Protein AF-0000000079302840 (afdb_homodimer)

Structure (mmCIF, N/CA/C/O backbone):
data_AF-0000000079302840-model_v1
#
loop_
_entity.id
_entity.type
_entity.pdbx_description
1 polymer 'Phage protein'
#
loop_
_atom_site.group_PDB
_atom_site.id
_atom_site.type_symbol
_atom_site.label_atom_id
_atom_site.label_alt_id
_atom_site.label_comp_id
_atom_site.label_asym_id
_atom_site.label_entity_id
_atom_site.label_seq_id
_atom_site.pdbx_PDB_ins_code
_atom_site.Cartn_x
_atom_site.Cartn_y
_atom_site.Cartn_z
_atom_site.occupancy
_atom_site.B_iso_or_equiv
_atom_site.auth_seq_id
_atom_site.auth_comp_id
_atom_site.auth_asym_id
_atom_site.auth_atom_id
_atom_site.pdbx_PDB_model_num
ATOM 1 N N . MET A 1 1 ? -3.029 29.609 5.855 1 42.34 1 MET A N 1
ATOM 2 C CA . MET A 1 1 ? -3.309 29.109 7.203 1 42.34 1 MET A CA 1
ATOM 3 C C . MET A 1 1 ? -2.285 29.641 8.203 1 42.34 1 MET A C 1
ATOM 5 O O . MET A 1 1 ? -1.117 29.844 7.855 1 42.34 1 MET A O 1
ATOM 9 N N . LYS A 1 2 ? -2.6 30.203 9.289 1 49.91 2 LYS A N 1
ATOM 10 C CA . LYS A 1 2 ? -1.712 30.578 10.383 1 49.91 2 LYS A CA 1
ATOM 11 C C . LYS A 1 2 ? -0.85 29.391 10.812 1 49.91 2 LYS A C 1
ATOM 13 O O . LYS A 1 2 ? -1.361 28.297 11.047 1 49.91 2 LYS A O 1
ATOM 18 N N . THR A 1 3 ? 0.381 29.312 10.398 1 53.72 3 THR A N 1
ATOM 19 C CA . THR A 1 3 ? 1.474 28.375 10.664 1 53.72 3 THR A CA 1
ATOM 20 C C . THR A 1 3 ? 1.341 27.781 12.055 1 53.72 3 THR A C 1
ATOM 22 O O . THR A 1 3 ? 1.829 26.672 12.312 1 53.72 3 THR A O 1
ATOM 25 N N . GLU A 1 4 ? 0.538 28.516 12.945 1 59.84 4 GLU A N 1
ATOM 26 C CA . GLU A 1 4 ? 0.566 28.141 14.359 1 59.84 4 GLU A CA 1
ATOM 27 C C . GLU A 1 4 ? -0.358 26.969 14.641 1 59.84 4 GLU A C 1
ATOM 29 O O . GLU A 1 4 ? -0.186 26.266 15.633 1 59.84 4 GLU A O 1
ATOM 34 N N . ASN A 1 5 ? -1.175 26.547 13.648 1 80.56 5 ASN A N 1
ATOM 35 C CA . ASN A 1 5 ? -2.201 25.578 14.031 1 80.56 5 ASN A CA 1
ATOM 36 C C . ASN A 1 5 ? -2.09 24.297 13.234 1 80.56 5 ASN A C 1
ATOM 38 O O . ASN A 1 5 ? -3.096 23.625 12.977 1 80.56 5 ASN A O 1
ATOM 42 N N . ILE A 1 6 ? -0.803 24.016 12.891 1 87.81 6 ILE A N 1
ATOM 43 C CA . ILE A 1 6 ? -0.598 22.781 12.125 1 87.81 6 ILE A CA 1
ATOM 44 C C . ILE A 1 6 ? -0.429 21.609 13.086 1 87.81 6 ILE A C 1
ATOM 46 O O . ILE A 1 6 ? 0.523 21.562 13.867 1 87.81 6 ILE A O 1
ATOM 50 N N . THR A 1 7 ? -1.403 20.703 13.07 1 92.75 7 THR A N 1
ATOM 51 C CA . THR A 1 7 ? -1.378 19.5 13.898 1 92.75 7 THR A CA 1
ATOM 52 C C . THR A 1 7 ? -1.692 18.266 13.07 1 92.75 7 THR A C 1
ATOM 54 O O . THR A 1 7 ? -2.4 18.344 12.062 1 92.75 7 THR A O 1
ATOM 57 N N . PRO A 1 8 ? -1.149 17.109 13.492 1 95 8 PRO A N 1
ATOM 58 C CA . PRO A 1 8 ? -1.509 15.852 12.836 1 95 8 PRO A CA 1
ATOM 59 C C . PRO A 1 8 ? -3.02 15.641 12.75 1 95 8 PRO A C 1
ATOM 61 O O . PRO A 1 8 ? -3.533 15.242 11.703 1 95 8 PRO A O 1
ATOM 64 N N . ALA A 1 9 ? -3.705 15.984 13.812 1 95 9 ALA A N 1
ATOM 65 C CA . ALA A 1 9 ? -5.156 15.812 13.859 1 95 9 ALA A CA 1
ATOM 66 C C . ALA A 1 9 ? -5.848 16.688 12.812 1 95 9 ALA A C 1
ATOM 68 O O . ALA A 1 9 ? -6.832 16.266 12.203 1 95 9 ALA A O 1
ATOM 69 N N . GLY A 1 10 ? -5.379 17.875 12.727 1 94.81 10 GLY A N 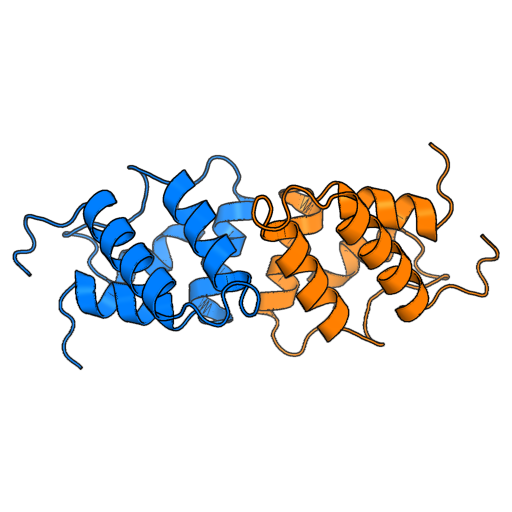1
ATOM 70 C CA . GLY A 1 10 ? -5.953 18.766 11.727 1 94.81 10 GLY A CA 1
ATOM 71 C C . GLY A 1 10 ? -5.781 18.25 10.305 1 94.81 10 GLY A C 1
ATOM 72 O O . GLY A 1 10 ? -6.715 18.312 9.5 1 94.81 10 GLY A O 1
ATOM 73 N N . PHE A 1 11 ? -4.621 17.766 9.977 1 96.69 11 PHE A N 1
ATOM 74 C CA . PHE A 1 11 ? -4.371 17.234 8.648 1 96.69 11 PHE A CA 1
ATOM 75 C C . PHE A 1 11 ? -5.246 16.016 8.383 1 96.69 11 PHE A C 1
ATOM 77 O O . PHE A 1 11 ? -5.82 15.875 7.301 1 96.69 11 PHE A O 1
ATOM 84 N N . LEU A 1 12 ? -5.34 15.062 9.328 1 96.31 12 LEU A N 1
ATOM 85 C CA . LEU A 1 12 ? -6.133 13.852 9.18 1 96.31 12 LEU A CA 1
ATOM 86 C C . LEU A 1 12 ? -7.598 14.18 8.922 1 96.31 12 LEU A C 1
ATOM 88 O O . LEU A 1 12 ? -8.281 13.477 8.172 1 96.31 12 LEU A O 1
ATOM 92 N N . LYS A 1 13 ? -8.07 15.211 9.57 1 95.25 13 LYS A N 1
ATOM 93 C CA . LYS A 1 13 ? -9.453 15.641 9.352 1 95.25 13 LYS A CA 1
ATOM 94 C C . LYS A 1 13 ? -9.672 16.062 7.902 1 95.25 13 LYS A C 1
ATOM 96 O O . LYS A 1 13 ? -10.68 15.688 7.289 1 95.25 13 LYS A O 1
ATOM 101 N N . VAL A 1 14 ? -8.758 16.797 7.383 1 94.69 14 VAL A N 1
ATOM 102 C CA . VAL A 1 14 ? -8.859 17.25 6 1 94.69 14 VAL A CA 1
ATOM 103 C C . VAL A 1 14 ? -8.828 16.047 5.059 1 94.69 14 VAL A C 1
ATOM 105 O O . VAL A 1 14 ? -9.641 15.953 4.137 1 94.69 14 VAL A O 1
ATOM 108 N N . TYR A 1 15 ? -7.879 15.125 5.27 1 94.38 15 TYR A N 1
ATOM 109 C CA . TYR A 1 15 ? -7.781 13.93 4.434 1 94.38 15 TYR A CA 1
ATOM 110 C C . TYR A 1 15 ? -9.07 13.125 4.484 1 94.38 15 TYR A C 1
ATOM 112 O O . TYR A 1 15 ? -9.57 12.672 3.451 1 94.38 15 TYR A O 1
ATOM 120 N N . ARG A 1 16 ? -9.633 12.938 5.68 1 92.69 16 ARG A N 1
ATOM 121 C CA . ARG A 1 16 ? -10.859 12.172 5.871 1 92.69 16 ARG A CA 1
ATOM 122 C C . ARG A 1 16 ? -12.023 12.805 5.121 1 92.69 16 ARG A C 1
ATOM 124 O O . ARG A 1 16 ? -12.828 12.102 4.504 1 92.69 16 ARG A O 1
ATOM 131 N N . GLU A 1 17 ? -12.117 14.07 5.199 1 92.06 17 GLU A N 1
ATOM 132 C CA . GLU A 1 17 ? -13.18 14.781 4.5 1 92.06 17 GLU A CA 1
ATOM 133 C C . GLU A 1 17 ? -13.07 14.586 2.988 1 92.06 17 GLU A C 1
ATOM 135 O O . GLU A 1 17 ? -14.086 14.391 2.312 1 92.06 17 GLU A O 1
ATOM 140 N N . LEU A 1 18 ? -11.875 14.594 2.486 1 91 18 LEU A N 1
ATOM 141 C CA . LEU A 1 18 ? -11.672 14.367 1.059 1 91 18 LEU A CA 1
ATOM 142 C C . LEU A 1 18 ? -11.992 12.922 0.682 1 91 18 LEU A C 1
ATOM 144 O O . LEU A 1 18 ? -12.555 12.664 -0.382 1 91 18 LEU A O 1
ATOM 148 N N . LEU A 1 19 ? -11.547 12.016 1.566 1 88.69 19 LEU A N 1
ATOM 149 C CA . LEU A 1 19 ? -11.828 10.609 1.336 1 88.69 19 LEU A CA 1
ATOM 150 C C . LEU A 1 19 ? -13.328 10.367 1.221 1 88.69 19 LEU A C 1
ATOM 152 O O . LEU A 1 19 ? -13.773 9.594 0.366 1 88.69 19 LEU A O 1
ATOM 156 N N . TYR A 1 20 ? -14.094 11.008 2.027 1 83.94 20 TYR A N 1
ATOM 157 C CA . TYR A 1 20 ? -15.547 10.859 2.061 1 83.94 20 TYR A CA 1
ATOM 158 C C . TYR A 1 20 ? -16.188 11.445 0.81 1 83.94 20 TYR A C 1
ATOM 160 O O . TYR A 1 20 ? -17.219 10.969 0.353 1 83.94 20 TYR A O 1
ATOM 168 N N . THR A 1 21 ? -15.586 12.492 0.304 1 81.94 21 THR A N 1
ATOM 169 C CA . THR A 1 21 ? -16.172 13.164 -0.848 1 81.94 21 THR A CA 1
ATOM 170 C C . THR A 1 21 ? -15.836 12.43 -2.139 1 81.94 21 THR A C 1
ATOM 172 O O . THR A 1 21 ? -16.438 12.68 -3.184 1 81.94 21 THR A O 1
ATOM 175 N N . THR A 1 22 ? -14.82 11.648 -2.041 1 73 22 THR A N 1
ATOM 176 C CA . THR A 1 22 ? -14.438 10.875 -3.219 1 73 22 THR A CA 1
ATOM 177 C C . THR A 1 22 ? -15.102 9.5 -3.197 1 73 22 THR A C 1
ATOM 179 O O . THR A 1 22 ? -14.703 8.602 -3.939 1 73 22 THR A O 1
ATOM 182 N N . GLU A 1 23 ? -16.281 9.383 -2.414 1 56.09 23 GLU A N 1
ATOM 183 C CA . GLU A 1 23 ? -17.031 8.203 -1.997 1 56.09 23 GLU A CA 1
ATOM 184 C C . GLU A 1 23 ? -16.953 7.098 -3.047 1 56.09 23 GLU A C 1
ATOM 186 O O . GLU A 1 23 ? -16.812 5.922 -2.707 1 56.09 23 GLU A O 1
ATOM 191 N N . ASP A 1 24 ? -17.469 7.465 -4.184 1 54.94 24 ASP A N 1
ATOM 192 C CA . ASP A 1 24 ? -17.938 6.363 -5.02 1 54.94 24 ASP A CA 1
ATOM 193 C C . ASP A 1 24 ? -16.875 5.277 -5.141 1 54.94 24 ASP A C 1
ATOM 195 O O . ASP A 1 24 ? -17.188 4.117 -5.414 1 54.94 24 ASP A O 1
ATOM 199 N N . SER A 1 25 ? -15.664 5.508 -4.594 1 57.34 25 SER A N 1
ATOM 200 C CA . SER A 1 25 ? -14.945 4.34 -5.098 1 57.34 25 SER A CA 1
ATOM 201 C C . SER A 1 25 ? -13.859 3.898 -4.121 1 57.34 25 SER A C 1
ATOM 203 O O . SER A 1 25 ? -12.719 3.65 -4.527 1 57.34 25 SER A O 1
ATOM 205 N N . VAL A 1 26 ? -14.242 4.062 -2.762 1 58.97 26 VAL A N 1
ATOM 206 C CA . VAL A 1 26 ? -13.219 3.59 -1.831 1 58.97 26 VAL A CA 1
ATOM 207 C C . VAL A 1 26 ? -12.836 2.154 -2.178 1 58.97 26 VAL A C 1
ATOM 209 O O . VAL A 1 26 ? -11.664 1.778 -2.078 1 58.97 26 VAL A O 1
ATOM 212 N N . LEU A 1 27 ? -13.766 1.514 -2.609 1 66.75 27 LEU A N 1
ATOM 213 C CA . LEU A 1 27 ? -13.453 0.151 -3.029 1 66.75 27 LEU A CA 1
ATOM 214 C C . LEU A 1 27 ? -12.609 0.151 -4.301 1 66.75 27 LEU A C 1
ATOM 216 O O . LEU A 1 27 ? -11.797 -0.748 -4.508 1 66.75 27 LEU A O 1
ATOM 220 N N . GLU A 1 28 ? -12.797 1.224 -4.945 1 76.31 28 GLU A N 1
ATOM 221 C CA . GLU A 1 28 ? -12.086 1.309 -6.219 1 76.31 28 GLU A CA 1
ATOM 222 C C . GLU A 1 28 ? -10.641 1.734 -6.02 1 76.31 28 GLU A C 1
ATOM 224 O O . GLU A 1 28 ? -9.773 1.403 -6.828 1 76.31 28 GLU A O 1
ATOM 229 N N . TYR A 1 29 ? -10.461 2.32 -4.891 1 83.06 29 TYR A N 1
ATOM 230 C CA . TYR A 1 29 ? -9.109 2.822 -4.676 1 83.06 29 TYR A CA 1
ATOM 231 C C . TYR A 1 29 ? -8.578 2.404 -3.309 1 83.06 29 TYR A C 1
ATOM 233 O O . TYR A 1 29 ? -8.391 3.246 -2.426 1 83.06 29 TYR A O 1
ATOM 241 N N . PRO A 1 30 ? -8.312 1.245 -3.215 1 89.44 30 PRO A N 1
ATOM 242 C CA . PRO A 1 30 ? -7.812 0.741 -1.934 1 89.44 30 PRO A CA 1
ATOM 243 C C . PRO A 1 30 ? -6.559 1.472 -1.461 1 89.44 30 PRO A C 1
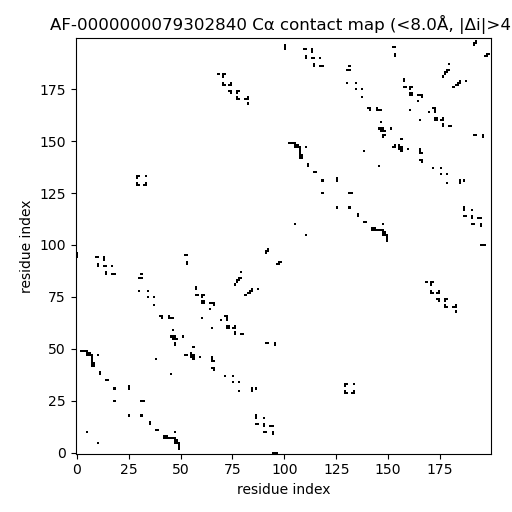ATOM 245 O O . PRO A 1 30 ? -6.277 1.511 -0.26 1 89.44 30 PRO A O 1
ATOM 248 N N . GLU A 1 31 ? -5.875 2.15 -2.43 1 92.44 31 GLU A N 1
ATOM 249 C CA . GLU A 1 31 ? -4.703 2.934 -2.053 1 92.44 31 GLU A CA 1
ATOM 250 C C . GLU A 1 31 ? -5.074 4.055 -1.086 1 92.44 31 GLU A C 1
ATOM 252 O O . GLU A 1 31 ? -4.328 4.348 -0.15 1 92.44 31 GLU A O 1
ATOM 257 N N . TYR A 1 32 ? -6.219 4.605 -1.322 1 90.69 32 TYR A N 1
ATOM 258 C CA . TYR A 1 32 ? -6.656 5.723 -0.494 1 90.69 32 TYR A CA 1
ATOM 259 C C . TYR A 1 32 ? -6.957 5.262 0.928 1 90.69 32 TYR A C 1
ATOM 261 O O . TYR A 1 32 ? -6.586 5.934 1.895 1 90.69 32 TYR A O 1
ATOM 269 N N . LEU A 1 33 ? -7.57 4.129 0.991 1 90.19 33 LEU A N 1
ATOM 270 C CA . LEU A 1 33 ? -7.957 3.605 2.295 1 90.19 33 LEU A CA 1
ATOM 271 C C . LEU A 1 33 ? -6.73 3.143 3.08 1 90.19 33 LEU A C 1
ATOM 273 O O . LEU A 1 33 ? -6.648 3.359 4.289 1 90.19 33 LEU A O 1
ATOM 277 N N . LEU A 1 34 ? -5.898 2.527 2.363 1 94.12 34 LEU A N 1
ATOM 278 C CA . LEU A 1 34 ? -4.688 2.059 3.033 1 94.12 34 LEU A CA 1
ATOM 279 C C . LEU A 1 34 ? -3.869 3.232 3.557 1 94.12 34 LEU A C 1
ATOM 281 O O . LEU A 1 34 ? -3.391 3.203 4.695 1 94.12 34 LEU A O 1
ATOM 285 N N . LEU A 1 35 ? -3.74 4.215 2.689 1 95.5 35 LEU A N 1
ATOM 286 C CA . LEU A 1 35 ? -2.994 5.387 3.125 1 95.5 35 LEU A CA 1
ATOM 287 C C . LEU A 1 35 ? -3.637 6.012 4.359 1 95.5 35 LEU A C 1
ATOM 289 O O . LEU A 1 35 ? -2.947 6.324 5.332 1 95.5 35 LEU A O 1
ATOM 293 N N . TYR A 1 36 ? -4.926 6.137 4.355 1 93.38 36 TYR A N 1
ATOM 294 C CA . TYR A 1 36 ? -5.625 6.711 5.5 1 93.38 36 TYR A CA 1
ATOM 295 C C . TYR A 1 36 ? -5.379 5.895 6.762 1 93.38 36 TYR A C 1
ATOM 297 O O . TYR A 1 36 ? -5.133 6.453 7.832 1 93.38 36 TYR A O 1
ATOM 305 N N . LYS A 1 37 ? -5.469 4.648 6.645 1 93.94 37 LYS A N 1
ATOM 306 C CA . LYS A 1 37 ? -5.23 3.76 7.781 1 93.94 37 LYS A CA 1
ATOM 307 C C . LYS A 1 37 ? -3.848 3.996 8.383 1 93.94 37 LYS A C 1
ATOM 309 O O . LYS A 1 37 ? -3.705 4.094 9.602 1 93.94 37 LYS A O 1
ATOM 314 N N . TYR A 1 38 ? -2.805 4.082 7.547 1 97.19 38 TYR A N 1
ATOM 315 C CA . TYR A 1 38 ? -1.437 4.238 8.031 1 97.19 38 TYR A CA 1
ATOM 316 C C . TYR A 1 38 ? -1.213 5.641 8.586 1 97.19 38 TYR A C 1
ATOM 318 O O . TYR A 1 38 ? -0.465 5.82 9.547 1 97.19 38 TYR A O 1
ATOM 326 N N . LEU A 1 39 ? -1.873 6.621 8.008 1 97.5 39 LEU A N 1
ATOM 327 C CA . LEU A 1 39 ? -1.8 7.965 8.57 1 97.5 39 LEU A CA 1
ATOM 328 C C . LEU A 1 39 ? -2.426 8.016 9.961 1 97.5 39 LEU A C 1
ATOM 330 O O . LEU A 1 39 ? -1.889 8.656 10.867 1 97.5 39 LEU A O 1
ATOM 334 N N . GLN A 1 40 ? -3.512 7.336 10.102 1 96.62 40 GLN A N 1
ATOM 335 C CA . GLN A 1 40 ? -4.164 7.266 11.398 1 96.62 40 GLN A CA 1
ATOM 336 C C . GLN A 1 40 ? -3.283 6.555 12.422 1 96.62 40 GLN A C 1
ATOM 338 O O . GLN A 1 40 ? -3.213 6.961 13.586 1 96.62 40 GLN A O 1
ATOM 343 N N . GLU A 1 41 ? -2.658 5.523 12.008 1 96.88 41 GLU A N 1
ATOM 344 C CA . GLU A 1 41 ? -1.764 4.777 12.883 1 96.88 41 GLU A CA 1
ATOM 345 C C . GLU A 1 41 ? -0.612 5.652 13.375 1 96.88 41 GLU A C 1
ATOM 347 O O . GLU A 1 41 ? -0.146 5.5 14.508 1 96.88 41 GLU A O 1
ATOM 352 N N . ALA A 1 42 ? -0.122 6.527 12.484 1 97.5 42 ALA A N 1
ATOM 353 C CA . ALA A 1 42 ? 0.955 7.434 12.875 1 97.5 42 ALA A CA 1
ATOM 354 C C . ALA A 1 42 ? 0.511 8.359 14 1 97.5 42 ALA A C 1
ATOM 356 O O . ALA A 1 42 ? 1.304 8.703 14.883 1 97.5 42 ALA A O 1
ATOM 357 N N . GLY A 1 43 ? -0.793 8.82 13.891 1 95.12 43 GLY A N 1
ATOM 358 C CA . GLY A 1 43 ? -1.346 9.648 14.953 1 95.12 43 GLY A CA 1
ATOM 359 C C . GLY A 1 43 ? -0.549 10.922 15.188 1 95.12 43 GLY A C 1
ATOM 360 O O . GLY A 1 43 ? -0.321 11.695 14.266 1 95.12 43 GLY A O 1
ATOM 361 N N . GLU A 1 44 ? -0.007 11.055 16.438 1 94.38 44 GLU A N 1
ATOM 362 C CA . GLU A 1 44 ? 0.725 12.258 16.812 1 94.38 44 GLU A CA 1
ATOM 363 C C . GLU A 1 44 ? 2.104 12.297 16.156 1 94.38 44 GLU A C 1
ATOM 365 O O . GLU A 1 44 ? 2.75 13.344 16.125 1 94.38 44 GLU A O 1
ATOM 370 N N . ASN A 1 45 ? 2.535 11.133 15.633 1 96.25 45 ASN A N 1
ATOM 371 C CA . ASN A 1 45 ? 3.846 11.055 14.992 1 96.25 45 ASN A CA 1
ATOM 372 C C . ASN A 1 45 ? 3.779 11.438 13.523 1 96.25 45 ASN A C 1
ATOM 374 O O . ASN A 1 45 ? 4.805 11.492 12.844 1 96.25 45 ASN A O 1
ATOM 378 N N . LEU A 1 46 ? 2.521 11.68 13.039 1 97.38 46 LEU A N 1
ATOM 379 C CA . LEU A 1 46 ? 2.404 12.117 11.648 1 97.38 46 LEU A CA 1
ATOM 380 C C . LEU A 1 46 ? 3.293 13.328 11.383 1 97.38 46 LEU A C 1
ATOM 382 O O . LEU A 1 46 ? 3.275 14.297 12.148 1 97.38 46 LEU A O 1
ATOM 386 N N . PRO A 1 47 ? 4.105 13.258 10.359 1 96.12 47 PRO A N 1
ATOM 387 C CA . PRO A 1 47 ? 5.125 14.289 10.156 1 96.12 47 PRO A CA 1
ATOM 388 C C . PRO A 1 47 ? 4.562 15.555 9.516 1 96.12 47 PRO A C 1
ATOM 390 O O . PRO A 1 47 ? 4.988 15.93 8.422 1 96.12 47 PRO A O 1
ATOM 393 N N . VAL A 1 48 ? 3.729 16.094 10.172 1 94.25 48 VAL A N 1
ATOM 394 C CA . VAL A 1 48 ? 3.172 17.391 9.789 1 94.25 48 VAL A CA 1
ATOM 395 C C . VAL A 1 48 ? 3.635 18.469 10.766 1 94.25 48 VAL A C 1
ATOM 397 O O . VAL A 1 48 ? 3.568 18.281 11.984 1 94.25 48 VAL A O 1
ATOM 400 N N . SER A 1 49 ? 4.336 19.359 10.281 1 86.81 49 SER A N 1
ATOM 401 C CA . SER A 1 49 ? 4.832 20.453 11.125 1 86.81 49 SER A CA 1
ATOM 402 C C . SER A 1 49 ? 4.906 21.766 10.352 1 86.81 49 SER A C 1
ATOM 404 O O . SER A 1 49 ? 5.137 21.766 9.141 1 86.81 49 SER A O 1
ATOM 406 N N . ALA A 1 50 ? 4.711 22.766 11.18 1 81.62 50 ALA A N 1
ATOM 407 C CA . ALA A 1 50 ? 4.832 24.094 10.594 1 81.62 50 ALA A CA 1
ATOM 408 C C . ALA A 1 50 ? 6.27 24.375 10.156 1 81.62 50 ALA A C 1
ATOM 410 O O . ALA A 1 50 ? 6.5 24.984 9.109 1 81.62 50 ALA A O 1
ATOM 411 N N . GLU A 1 51 ? 7.203 23.984 10.883 1 84 51 GLU A N 1
ATOM 412 C CA . GLU A 1 51 ? 8.617 24.234 10.625 1 84 51 GLU A CA 1
ATOM 413 C C . GLU A 1 51 ? 9.094 23.469 9.391 1 84 51 GLU A C 1
ATOM 415 O O . GLU A 1 51 ? 9.844 24.016 8.578 1 84 51 GLU A O 1
ATOM 420 N N . GLY A 1 52 ? 8.641 22.281 9.242 1 83.5 52 GLY A N 1
ATOM 421 C CA . GLY A 1 52 ? 9.062 21.469 8.117 1 83.5 52 GLY A CA 1
ATOM 422 C C . GLY A 1 52 ? 8.32 21.797 6.832 1 83.5 52 GLY A C 1
ATOM 423 O O . GLY A 1 52 ? 8.797 21.484 5.738 1 83.5 52 GLY A O 1
ATOM 424 N N . GLY A 1 53 ? 7.102 22.375 7.008 1 86.5 53 GLY A N 1
ATOM 425 C CA . GLY A 1 53 ? 6.297 22.75 5.859 1 86.5 53 GLY A CA 1
ATOM 426 C C . GLY A 1 53 ? 5.73 21.562 5.109 1 86.5 53 GLY A C 1
ATOM 427 O O . GLY A 1 53 ? 5.801 20.422 5.586 1 86.5 53 GLY A O 1
ATOM 428 N N . PRO A 1 54 ? 5.156 21.844 3.91 1 90 54 PRO A N 1
ATOM 429 C CA . PRO A 1 54 ? 4.461 20.828 3.123 1 90 54 PRO A CA 1
ATOM 430 C C . PRO A 1 54 ? 5.406 19.766 2.572 1 90 54 PRO A C 1
ATOM 432 O O . PRO A 1 54 ? 4.988 18.625 2.326 1 90 54 PRO A O 1
ATOM 435 N N . ASN A 1 55 ? 6.66 20.094 2.42 1 93.06 55 ASN A N 1
ATOM 436 C CA . ASN A 1 55 ? 7.594 19.125 1.849 1 93.06 55 ASN A CA 1
ATOM 437 C C . ASN A 1 55 ? 7.965 18.047 2.857 1 93.06 55 ASN A C 1
ATOM 439 O O . ASN A 1 55 ? 8.328 16.922 2.473 1 93.06 55 ASN A O 1
ATOM 443 N N . TRP A 1 56 ? 7.867 18.375 4.074 1 94.88 56 TRP A N 1
ATOM 444 C CA . TRP A 1 56 ? 8.273 17.438 5.125 1 94.88 56 TRP A CA 1
ATOM 445 C C . TRP A 1 56 ? 7.375 16.203 5.141 1 94.88 56 TRP A C 1
ATOM 447 O O . TRP A 1 56 ? 7.852 15.086 5.328 1 94.88 56 TRP A O 1
ATOM 457 N N . ILE A 1 57 ? 6.102 16.375 4.91 1 96.12 57 ILE A N 1
ATOM 458 C CA . ILE A 1 57 ? 5.164 15.266 5.008 1 96.12 57 ILE A CA 1
ATOM 459 C C . ILE A 1 57 ? 5.457 14.25 3.906 1 96.12 57 ILE A C 1
ATOM 461 O O . ILE A 1 57 ? 5.109 13.07 4.031 1 96.12 57 ILE A O 1
ATOM 465 N N . TYR A 1 58 ? 6.133 14.617 2.857 1 96.31 58 TYR A N 1
ATOM 466 C CA . TYR A 1 58 ? 6.484 13.703 1.776 1 96.31 58 TYR A CA 1
ATOM 467 C C . TYR A 1 58 ? 7.809 13 2.062 1 96.31 58 TYR A C 1
ATOM 469 O O . TYR A 1 58 ? 7.945 11.805 1.823 1 96.31 58 TYR A O 1
ATOM 477 N N . SER A 1 59 ? 8.734 13.711 2.625 1 95.88 59 SER A N 1
ATOM 478 C CA . SER A 1 59 ? 10.102 13.211 2.674 1 95.88 59 SER A CA 1
ATOM 479 C C . SER A 1 59 ? 10.367 12.453 3.969 1 95.88 59 SER A C 1
ATOM 481 O O . SER A 1 59 ? 11.258 11.602 4.023 1 95.88 59 SER A O 1
ATOM 483 N N . ALA A 1 60 ? 9.664 12.703 4.98 1 97 60 ALA A N 1
ATOM 484 C CA . ALA A 1 60 ? 9.953 12.203 6.324 1 97 60 ALA A CA 1
ATOM 485 C C . ALA A 1 60 ? 9.852 10.68 6.379 1 97 60 ALA A C 1
ATOM 487 O O . ALA A 1 60 ? 10.578 10.039 7.137 1 97 60 ALA A O 1
ATOM 488 N N . TRP A 1 61 ? 9.047 10.094 5.586 1 97.12 61 TRP A N 1
ATOM 489 C CA . TRP A 1 61 ? 8.727 8.672 5.66 1 97.12 61 TRP A CA 1
ATOM 490 C C . TRP A 1 61 ? 9.953 7.82 5.328 1 97.12 61 TRP A C 1
ATOM 492 O O . TRP A 1 61 ? 10 6.637 5.672 1 97.12 61 TRP A O 1
ATOM 502 N N . ARG A 1 62 ? 10.828 8.305 4.629 1 95.44 62 ARG A N 1
ATOM 503 C CA . ARG A 1 62 ? 12.047 7.57 4.289 1 95.44 62 ARG A CA 1
ATOM 504 C C . ARG A 1 62 ? 13.203 7.996 5.184 1 95.44 62 ARG A C 1
ATOM 506 O O . ARG A 1 62 ? 14.281 7.398 5.133 1 95.44 62 ARG A O 1
ATOM 513 N N . LYS A 1 63 ? 13.031 8.945 6.047 1 94 63 LYS A N 1
ATOM 514 C CA . LYS A 1 63 ? 14.148 9.547 6.77 1 94 63 LYS A CA 1
ATOM 515 C C . LYS A 1 63 ? 14.086 9.203 8.258 1 94 63 LYS A C 1
ATOM 517 O O . LYS A 1 63 ? 15.125 9.141 8.922 1 94 63 LYS A O 1
ATOM 522 N N . VAL A 1 64 ? 12.828 9.039 8.75 1 92.69 64 VAL A N 1
ATOM 523 C CA . VAL A 1 64 ? 12.68 8.758 10.172 1 92.69 64 VAL A CA 1
ATOM 524 C C . VAL A 1 64 ? 11.672 7.629 10.375 1 92.69 64 VAL A C 1
ATOM 526 O O . VAL A 1 64 ? 10.859 7.352 9.492 1 92.69 64 VAL A O 1
ATOM 529 N N . ASP A 1 65 ? 11.75 7 11.492 1 95.62 65 ASP A N 1
ATOM 530 C CA . ASP A 1 65 ? 10.797 5.953 11.852 1 95.62 65 ASP A CA 1
ATOM 531 C C . ASP A 1 65 ? 9.492 6.551 12.367 1 95.62 65 ASP A C 1
ATOM 533 O O . ASP A 1 65 ? 9.406 6.934 13.539 1 95.62 65 ASP A O 1
ATOM 537 N N . ILE A 1 66 ? 8.531 6.57 11.586 1 97.56 66 ILE A N 1
ATOM 538 C CA . ILE A 1 66 ? 7.246 7.164 11.945 1 97.56 66 ILE A CA 1
ATOM 539 C C . ILE A 1 66 ? 6.328 6.09 12.523 1 97.56 66 ILE A C 1
ATOM 541 O O . ILE A 1 66 ? 5.711 6.285 13.57 1 97.56 66 ILE A O 1
ATOM 545 N N . LEU A 1 67 ? 6.223 5 11.789 1 98 67 LEU A N 1
ATOM 546 C CA . LEU A 1 67 ? 5.41 3.873 12.234 1 98 67 LEU A CA 1
ATOM 547 C C . LEU A 1 67 ? 6.281 2.791 12.867 1 98 67 LEU A C 1
ATOM 549 O O . LEU A 1 67 ? 7.465 2.678 12.539 1 98 67 LEU A O 1
ATOM 553 N N . PRO A 1 68 ? 5.715 2.031 13.828 1 95.38 68 PRO A N 1
ATOM 554 C CA . PRO A 1 68 ? 6.492 0.96 14.461 1 95.38 68 PRO A CA 1
ATOM 555 C C . PRO A 1 68 ? 7.027 -0.05 13.445 1 95.38 68 PRO A C 1
ATOM 557 O O . PRO A 1 68 ? 8.109 -0.612 13.648 1 95.38 68 PRO A O 1
ATOM 560 N N . ASP A 1 69 ? 6.309 -0.295 12.406 1 95.5 69 ASP A N 1
ATOM 561 C CA . ASP A 1 69 ? 6.73 -1.18 11.32 1 95.5 69 ASP A CA 1
ATOM 562 C C . ASP A 1 69 ? 7.316 -0.384 10.156 1 95.5 69 ASP A C 1
ATOM 564 O O . ASP A 1 69 ? 6.594 0.321 9.453 1 95.5 69 ASP A O 1
ATOM 568 N N . PRO A 1 70 ? 8.578 -0.585 9.891 1 95.5 70 PRO A N 1
ATOM 569 C CA . PRO A 1 70 ? 9.227 0.206 8.844 1 95.5 70 PRO A CA 1
ATOM 570 C C . PRO A 1 70 ? 8.695 -0.122 7.449 1 95.5 70 PRO A C 1
ATOM 572 O O . PRO A 1 70 ? 8.78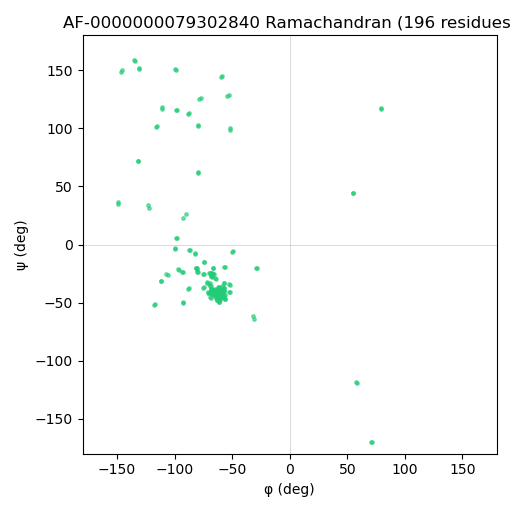1 0.709 6.543 1 95.5 70 PRO A O 1
ATOM 575 N N . GLY A 1 71 ? 8.227 -1.318 7.266 1 96.5 71 GLY A N 1
ATOM 576 C CA . GLY A 1 71 ? 7.59 -1.653 6 1 96.5 71 GLY A CA 1
ATOM 577 C C . GLY A 1 71 ? 6.422 -0.749 5.656 1 96.5 71 GLY A C 1
ATOM 578 O O . GLY A 1 71 ? 6.215 -0.405 4.492 1 96.5 71 GLY A O 1
ATOM 579 N N . LYS A 1 72 ? 5.711 -0.406 6.645 1 97.75 72 LYS A N 1
ATOM 580 C CA . LYS A 1 72 ? 4.574 0.484 6.43 1 97.75 72 LYS A CA 1
ATOM 581 C C . LYS A 1 72 ? 5.039 1.882 6.031 1 97.75 72 LYS A C 1
ATOM 583 O O . LYS A 1 72 ? 4.406 2.541 5.203 1 97.75 72 LYS A O 1
ATOM 588 N N . ASP A 1 73 ? 6.141 2.346 6.645 1 98.25 73 ASP A N 1
ATOM 589 C CA . ASP A 1 73 ? 6.719 3.621 6.23 1 98.25 73 ASP A CA 1
ATOM 590 C C . ASP A 1 73 ? 7.055 3.617 4.742 1 98.25 73 ASP A C 1
ATOM 592 O O . ASP A 1 73 ? 6.797 4.594 4.039 1 98.25 73 ASP A O 1
ATOM 596 N N . MET A 1 74 ? 7.602 2.553 4.367 1 97.38 74 MET A N 1
ATOM 597 C CA . MET A 1 74 ? 8.008 2.441 2.969 1 97.38 74 MET A CA 1
ATOM 598 C C . MET A 1 74 ? 6.793 2.408 2.047 1 97.38 74 MET A C 1
ATOM 600 O O . MET A 1 74 ? 6.816 2.984 0.958 1 97.38 74 MET A O 1
ATOM 604 N N . VAL A 1 75 ? 5.766 1.744 2.455 1 98.06 75 VAL A N 1
ATOM 605 C CA . VAL A 1 75 ? 4.535 1.719 1.671 1 98.06 75 VAL A CA 1
ATOM 606 C C . VAL A 1 75 ? 3.988 3.137 1.524 1 98.06 75 VAL A C 1
ATOM 608 O O . VAL A 1 75 ? 3.658 3.57 0.418 1 98.06 75 VAL A O 1
ATOM 611 N N . VAL A 1 76 ? 3.918 3.838 2.611 1 98.31 76 VAL A N 1
ATOM 612 C CA . VAL A 1 76 ? 3.414 5.207 2.562 1 98.31 76 VAL A CA 1
ATOM 613 C C . VAL A 1 76 ? 4.285 6.043 1.631 1 98.31 76 VAL A C 1
ATOM 615 O O . VAL A 1 76 ? 3.771 6.781 0.786 1 98.31 76 VAL A O 1
ATOM 618 N N . TRP A 1 77 ? 5.566 5.902 1.744 1 97.94 77 TRP A N 1
ATOM 619 C CA . TRP A 1 77 ? 6.5 6.641 0.899 1 97.94 77 TRP A CA 1
ATOM 620 C C . TRP A 1 77 ? 6.234 6.363 -0.577 1 97.94 77 TRP A C 1
ATOM 622 O O . TRP A 1 77 ? 6.176 7.289 -1.389 1 97.94 77 TRP A O 1
ATOM 632 N N . GLN A 1 78 ? 6.043 5.133 -0.931 1 97.56 78 GLN A N 1
ATOM 633 C CA . GLN A 1 78 ? 5.797 4.781 -2.326 1 97.56 78 GLN A CA 1
ATOM 634 C C . GLN A 1 78 ? 4.465 5.34 -2.811 1 97.56 78 GLN A C 1
ATOM 636 O O . GLN A 1 78 ? 4.363 5.836 -3.934 1 97.56 78 GLN A O 1
ATOM 641 N N . LEU A 1 79 ? 3.465 5.219 -1.979 1 97.5 79 LEU A N 1
ATOM 642 C CA . LEU A 1 79 ? 2.139 5.688 -2.361 1 97.5 79 LEU A CA 1
ATOM 643 C C . LEU A 1 79 ? 2.154 7.188 -2.648 1 97.5 79 LEU A C 1
ATOM 645 O O . LEU A 1 79 ? 1.586 7.637 -3.646 1 97.5 79 LEU A O 1
ATOM 649 N N . ILE A 1 80 ? 2.879 7.918 -1.865 1 97.19 80 ILE A N 1
ATOM 650 C CA . ILE A 1 80 ? 2.691 9.359 -1.975 1 97.19 80 ILE A CA 1
ATOM 651 C C . ILE A 1 80 ? 3.762 9.953 -2.891 1 97.19 80 ILE A C 1
ATOM 653 O O . ILE A 1 80 ? 3.566 11.023 -3.473 1 97.19 80 ILE A O 1
ATOM 657 N N . ASN A 1 81 ? 4.91 9.289 -3.109 1 96.12 81 ASN A N 1
ATOM 658 C CA . ASN A 1 81 ? 5.988 9.891 -3.885 1 96.12 81 ASN A CA 1
ATOM 659 C C . ASN A 1 81 ? 6.113 9.25 -5.266 1 96.12 81 ASN A C 1
ATOM 661 O O . ASN A 1 81 ? 6.59 9.883 -6.207 1 96.12 81 ASN A O 1
ATOM 665 N N . ASN A 1 82 ? 5.695 8.078 -5.406 1 94.06 82 ASN A N 1
ATOM 666 C CA . ASN A 1 82 ? 5.922 7.383 -6.672 1 94.06 82 ASN A CA 1
ATOM 667 C C . ASN A 1 82 ? 4.605 7.023 -7.355 1 94.06 82 ASN A C 1
ATOM 669 O O . ASN A 1 82 ? 4.41 7.324 -8.531 1 94.06 82 ASN A O 1
ATOM 673 N N . ILE A 1 83 ? 3.705 6.398 -6.699 1 93.75 83 ILE A N 1
ATOM 674 C CA . ILE A 1 83 ? 2.42 6.012 -7.273 1 93.75 83 ILE A CA 1
ATOM 675 C C . ILE A 1 83 ? 1.521 7.242 -7.398 1 93.75 83 ILE A C 1
ATOM 677 O O . ILE A 1 83 ? 0.844 7.422 -8.414 1 93.75 83 ILE A O 1
ATOM 681 N N . GLY A 1 84 ? 1.633 8.047 -6.469 1 91.38 84 GLY A N 1
ATOM 682 C CA . GLY A 1 84 ? 0.833 9.258 -6.5 1 91.38 84 GLY A CA 1
ATOM 683 C C . GLY A 1 84 ? -0.604 9.039 -6.066 1 91.38 84 GLY A C 1
ATOM 684 O O . GLY A 1 84 ? -1.343 8.289 -6.711 1 91.38 84 GLY A O 1
ATOM 685 N N . ILE A 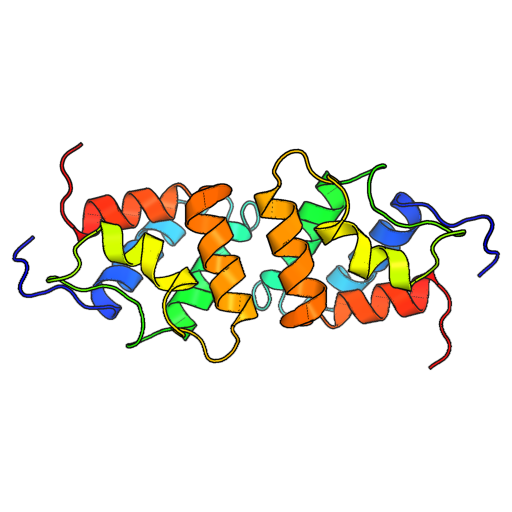1 85 ? -0.988 9.672 -5 1 91.94 85 ILE A N 1
ATOM 686 C CA . ILE A 1 85 ? -2.342 9.617 -4.461 1 91.94 85 ILE A CA 1
ATOM 687 C C . ILE A 1 85 ? -2.979 11.008 -4.527 1 91.94 85 ILE A C 1
ATOM 689 O O . ILE A 1 85 ? -2.727 11.852 -3.666 1 91.94 85 ILE A O 1
ATOM 693 N N . PRO A 1 86 ? -3.805 11.25 -5.461 1 91.38 86 PRO A N 1
ATOM 694 C CA . PRO A 1 86 ? -4.285 12.609 -5.73 1 91.38 86 PRO A CA 1
ATOM 695 C C . PRO A 1 86 ? -4.957 13.25 -4.52 1 91.38 86 PRO A C 1
ATOM 697 O O . PRO A 1 86 ? -4.762 14.438 -4.258 1 91.38 86 PRO A O 1
ATOM 700 N N . ILE A 1 87 ? -5.715 12.461 -3.805 1 91.75 87 ILE A N 1
ATOM 701 C CA . ILE A 1 87 ? -6.422 13.07 -2.684 1 91.75 87 ILE A CA 1
ATOM 702 C C . ILE A 1 87 ? -5.426 13.484 -1.604 1 91.75 87 ILE A C 1
ATOM 704 O O . ILE A 1 87 ? -5.688 14.406 -0.827 1 91.75 87 ILE A O 1
ATOM 708 N N . PHE A 1 88 ? -4.293 12.836 -1.511 1 95.06 88 PHE A N 1
ATOM 709 C CA . PHE A 1 88 ? -3.271 13.219 -0.546 1 95.06 88 PHE A CA 1
ATOM 710 C C . PHE A 1 88 ? -2.65 14.562 -0.921 1 95.06 88 PHE A C 1
ATOM 712 O O . PHE A 1 88 ? -2.49 15.438 -0.069 1 95.06 88 PHE A O 1
ATOM 719 N N . ASP A 1 89 ? -2.324 14.711 -2.201 1 94.56 89 ASP A N 1
ATOM 720 C CA . ASP A 1 89 ? -1.778 15.969 -2.689 1 94.56 89 ASP A CA 1
ATOM 721 C C . ASP A 1 89 ? -2.756 17.125 -2.455 1 94.56 89 ASP A C 1
ATOM 723 O O . ASP A 1 89 ? -2.352 18.219 -2.066 1 94.56 89 ASP A O 1
ATOM 727 N N . GLU A 1 90 ? -3.961 16.797 -2.668 1 94.44 90 GLU A N 1
ATOM 728 C CA . GLU A 1 90 ? -4.988 17.812 -2.455 1 94.44 90 GLU A CA 1
ATOM 729 C C . GLU A 1 90 ? -5.105 18.172 -0.977 1 94.44 90 GLU A C 1
ATOM 731 O O . GLU A 1 90 ? -5.25 19.344 -0.629 1 94.44 90 GLU A O 1
ATOM 736 N N . ALA A 1 91 ? -5.051 17.156 -0.12 1 95.06 91 ALA A N 1
ATOM 737 C CA . ALA A 1 91 ? -5.098 17.406 1.319 1 95.06 91 ALA A CA 1
ATOM 738 C C . ALA A 1 91 ? -3.934 18.297 1.764 1 95.06 91 ALA A C 1
ATOM 740 O O . ALA A 1 91 ? -4.117 19.219 2.564 1 95.06 91 ALA A O 1
ATOM 741 N N . VAL A 1 92 ? -2.76 18.016 1.254 1 95.56 92 VAL A N 1
ATOM 742 C CA . VAL A 1 92 ? -1.578 18.797 1.604 1 95.56 92 VAL A CA 1
ATOM 743 C C . VAL A 1 92 ? -1.756 20.25 1.139 1 95.56 92 VAL A C 1
ATOM 745 O O . VAL A 1 92 ? -1.489 21.188 1.893 1 95.56 92 VAL A O 1
ATOM 748 N N . LYS A 1 93 ? -2.24 20.406 -0.013 1 94.31 93 LYS A N 1
ATOM 749 C CA . LYS A 1 93 ? -2.467 21.734 -0.563 1 94.31 93 LYS A CA 1
ATOM 750 C C . LYS A 1 93 ? -3.461 22.516 0.289 1 94.31 93 LYS A C 1
ATOM 752 O O . LYS A 1 93 ? -3.219 23.672 0.625 1 94.31 93 LYS A O 1
ATOM 757 N N . ILE A 1 94 ? -4.562 21.906 0.591 1 93.56 94 ILE A N 1
ATOM 758 C CA . ILE A 1 94 ? -5.621 22.547 1.365 1 93.56 94 ILE A CA 1
ATOM 759 C C . ILE A 1 94 ? -5.098 22.891 2.76 1 93.56 94 ILE A C 1
ATOM 761 O O . ILE A 1 94 ? -5.273 24.016 3.232 1 93.56 94 ILE A O 1
ATOM 765 N N . TYR A 1 95 ? -4.434 21.891 3.387 1 94.12 95 TYR A N 1
ATOM 766 C CA . TYR A 1 95 ? -4.062 22.047 4.789 1 94.12 95 TYR A CA 1
ATOM 767 C C . TYR A 1 95 ? -2.98 23.109 4.953 1 94.12 95 TYR A C 1
ATOM 769 O O . TYR A 1 95 ? -2.992 23.875 5.918 1 94.12 95 TYR A O 1
ATOM 777 N N . PHE A 1 96 ? -2.066 23.188 3.998 1 92.12 96 PHE A N 1
ATOM 778 C CA . PHE A 1 96 ? -0.965 24.141 4.09 1 92.12 96 PHE A CA 1
ATOM 779 C C . PHE A 1 96 ? -1.262 25.391 3.275 1 92.12 96 PHE A C 1
ATOM 781 O O . PHE A 1 96 ? -0.39 26.25 3.098 1 92.12 96 PHE A O 1
ATOM 788 N N . GLU A 1 97 ? -2.449 25.469 2.744 1 88.06 97 GLU A N 1
ATOM 789 C CA . GLU A 1 97 ? -2.932 26.641 2.02 1 88.06 97 GLU A CA 1
ATOM 790 C C . GLU A 1 97 ? -1.989 27.016 0.877 1 88.06 97 GLU A C 1
ATOM 792 O O . GLU A 1 97 ? -1.589 28.172 0.747 1 88.06 97 GLU A O 1
ATOM 797 N N . LEU A 1 98 ? -1.652 25.938 0.238 1 81.25 98 LEU A N 1
ATOM 798 C CA . LEU A 1 98 ? -0.775 26.156 -0.907 1 81.25 98 LEU A CA 1
ATOM 799 C C . LEU A 1 98 ? -1.565 26.656 -2.107 1 81.25 98 LEU A C 1
ATOM 801 O O . LEU A 1 98 ? -2.713 26.266 -2.316 1 81.25 98 LEU A O 1
ATOM 805 N N . ASP A 1 99 ? -1.068 27.766 -2.553 1 71.62 99 ASP A N 1
ATOM 806 C CA . ASP A 1 99 ? -1.712 28.359 -3.725 1 71.62 99 ASP A CA 1
ATOM 807 C C . ASP A 1 99 ? -1.68 27.391 -4.906 1 71.62 99 ASP A C 1
ATOM 809 O O . ASP A 1 99 ? -0.757 26.578 -5.031 1 71.62 99 ASP A O 1
ATOM 813 N N . ASP A 1 100 ? -2.818 27.484 -5.676 1 60.12 100 ASP A N 1
ATOM 814 C CA . ASP A 1 100 ? -2.781 26.719 -6.922 1 60.12 100 ASP A CA 1
ATOM 815 C C . ASP A 1 100 ? -1.683 27.234 -7.848 1 60.12 100 ASP A C 1
ATOM 817 O O . ASP A 1 100 ? -1.351 28.422 -7.824 1 60.12 100 ASP A O 1
ATOM 821 N N . MET B 1 1 ? 0.491 -30.641 -5.562 1 41.97 1 MET B N 1
ATOM 822 C CA . MET B 1 1 ? -0.047 -30.188 -6.84 1 41.97 1 MET B CA 1
ATOM 823 C C . MET B 1 1 ? 0.87 -30.594 -7.988 1 41.97 1 MET B C 1
ATOM 825 O O . MET B 1 1 ? 2.09 -30.672 -7.82 1 41.97 1 MET B O 1
ATOM 829 N N . LYS B 1 2 ? 0.446 -31.188 -9.039 1 49.62 2 LYS B N 1
ATOM 830 C CA . LYS B 1 2 ? 1.194 -31.438 -10.266 1 49.62 2 LYS B CA 1
ATOM 831 C C . LYS B 1 2 ? 1.827 -30.156 -10.797 1 49.62 2 LYS B C 1
ATOM 833 O O . LYS B 1 2 ? 1.148 -29.141 -10.953 1 49.62 2 LYS B O 1
ATOM 838 N N . THR B 1 3 ? 3.086 -29.906 -10.539 1 53.72 3 THR B N 1
ATOM 839 C CA . THR B 1 3 ? 4.008 -28.844 -10.945 1 53.72 3 THR B CA 1
ATOM 840 C C . THR B 1 3 ? 3.627 -28.281 -12.312 1 53.72 3 THR B C 1
ATOM 842 O O . THR B 1 3 ? 3.949 -27.141 -12.625 1 53.72 3 THR B O 1
ATOM 845 N N . GLU B 1 4 ? 2.828 -29.125 -13.086 1 60 4 GLU B N 1
ATOM 846 C CA . GLU B 1 4 ? 2.639 -28.766 -14.492 1 60 4 GLU B CA 1
ATOM 847 C C . GLU B 1 4 ? 1.546 -27.719 -14.656 1 60 4 GLU B C 1
ATOM 849 O O . GLU B 1 4 ? 1.518 -27 -15.656 1 60 4 GLU B O 1
ATOM 854 N N . ASN B 1 5 ? 0.815 -27.391 -13.555 1 80.81 5 ASN B N 1
ATOM 855 C CA . ASN B 1 5 ? -0.365 -26.562 -13.82 1 80.81 5 ASN B CA 1
ATOM 856 C C . ASN B 1 5 ? -0.333 -25.266 -13.023 1 80.81 5 ASN B C 1
ATOM 858 O O . ASN B 1 5 ? -1.38 -24.734 -12.648 1 80.81 5 ASN B O 1
ATOM 862 N N . ILE B 1 6 ? 0.942 -24.797 -12.859 1 88.06 6 ILE B N 1
ATOM 863 C CA . ILE B 1 6 ? 1.068 -23.547 -12.117 1 88.06 6 ILE B CA 1
ATOM 864 C C . ILE B 1 6 ? 0.949 -22.375 -13.078 1 88.06 6 ILE B C 1
ATOM 866 O O . ILE B 1 6 ? 1.778 -22.203 -13.977 1 88.06 6 ILE B O 1
ATOM 870 N N . THR B 1 7 ? -0.13 -21.609 -12.945 1 92.88 7 THR B N 1
ATOM 871 C CA . THR B 1 7 ? -0.377 -20.422 -13.773 1 92.88 7 THR B CA 1
ATOM 872 C C . THR B 1 7 ? -0.75 -19.234 -12.898 1 92.88 7 THR B C 1
ATOM 874 O O . THR B 1 7 ? -1.306 -19.391 -11.812 1 92.88 7 THR B O 1
ATOM 877 N N . PRO B 1 8 ? -0.427 -18.016 -13.391 1 95.06 8 PRO B N 1
ATOM 878 C CA . PRO B 1 8 ? -0.869 -16.812 -12.68 1 95.06 8 PRO B CA 1
ATOM 879 C C . PRO B 1 8 ? -2.371 -16.812 -12.406 1 95.06 8 PRO B C 1
ATOM 881 O O . PRO B 1 8 ? -2.799 -16.469 -11.297 1 95.06 8 PRO B O 1
ATOM 884 N N . ALA B 1 9 ? -3.139 -17.25 -13.375 1 95.12 9 ALA B N 1
ATOM 885 C CA . ALA B 1 9 ? -4.594 -17.281 -13.234 1 95.12 9 ALA B CA 1
ATOM 886 C C . ALA B 1 9 ? -5.02 -18.234 -12.117 1 95.12 9 ALA B C 1
ATOM 888 O O . ALA B 1 9 ? -5.969 -17.938 -11.383 1 95.12 9 ALA B O 1
ATOM 889 N N . GLY B 1 10 ? -4.383 -19.344 -12.086 1 94.88 10 GLY B N 1
ATOM 890 C CA . GLY B 1 10 ? -4.695 -20.297 -11.023 1 94.88 10 GLY B CA 1
ATOM 891 C C . GLY B 1 10 ? -4.418 -19.75 -9.641 1 94.88 10 GLY B C 1
ATOM 892 O O . GLY B 1 10 ? -5.227 -19.922 -8.719 1 94.88 10 GLY B O 1
ATOM 893 N N . PHE B 1 11 ? -3.305 -19.109 -9.461 1 96.81 11 PHE B N 1
ATOM 894 C CA . PHE B 1 11 ? -2.963 -18.531 -8.172 1 96.81 11 PHE B CA 1
ATOM 895 C C . PHE B 1 11 ? -3.957 -17.438 -7.793 1 96.81 11 PHE B C 1
ATOM 897 O O . PHE B 1 11 ? -4.406 -17.359 -6.645 1 96.81 11 PHE B O 1
ATOM 904 N N . LEU B 1 12 ? -4.301 -16.516 -8.711 1 96.31 12 LEU B N 1
ATOM 905 C CA . LEU B 1 12 ? -5.23 -15.422 -8.453 1 96.31 12 LEU B CA 1
ATOM 906 C C . LEU B 1 12 ? -6.59 -15.945 -8.023 1 96.31 12 LEU B C 1
ATOM 908 O O . LEU B 1 12 ? -7.262 -15.336 -7.184 1 96.31 12 LEU B O 1
ATOM 912 N N . LYS B 1 13 ? -6.984 -17.047 -8.594 1 95.31 13 LYS B N 1
ATOM 913 C CA . LYS B 1 13 ? -8.25 -17.656 -8.211 1 95.31 13 LYS B CA 1
ATOM 914 C C . LYS B 1 13 ? -8.234 -18.078 -6.742 1 95.31 13 LYS B C 1
ATOM 916 O O . LYS B 1 13 ? -9.195 -17.844 -6.008 1 95.31 13 LYS B O 1
ATOM 921 N N . VAL B 1 14 ? -7.172 -18.688 -6.348 1 94.81 14 VAL B N 1
ATOM 922 C CA . VAL B 1 14 ? -7.035 -19.125 -4.965 1 94.81 14 VAL B CA 1
ATOM 923 C C . VAL B 1 14 ? -7.055 -17.922 -4.031 1 94.81 14 VAL B C 1
ATOM 925 O O . VAL B 1 14 ? -7.754 -17.922 -3.014 1 94.81 14 VAL B O 1
ATOM 928 N N . TYR B 1 15 ? -6.277 -16.891 -4.359 1 94.38 15 TYR B N 1
ATOM 929 C CA . TYR B 1 15 ? -6.238 -15.688 -3.533 1 94.38 15 TYR B CA 1
ATOM 930 C C . TYR B 1 15 ? -7.625 -15.062 -3.418 1 94.38 15 TYR B C 1
ATOM 932 O O . TYR B 1 15 ? -8.047 -14.664 -2.33 1 94.38 15 TYR B O 1
ATOM 940 N N . ARG B 1 16 ? -8.336 -14.961 -4.527 1 92.75 16 ARG B N 1
ATOM 941 C CA . ARG B 1 16 ? -9.672 -14.375 -4.562 1 92.75 16 ARG B CA 1
ATOM 942 C C . ARG B 1 16 ? -10.641 -15.156 -3.676 1 92.75 16 ARG B C 1
ATOM 944 O O . ARG B 1 16 ? -11.453 -14.562 -2.961 1 92.75 16 ARG B O 1
ATOM 951 N N . GLU B 1 17 ? -10.57 -16.406 -3.748 1 92 17 GLU B N 1
ATOM 952 C CA . GLU B 1 17 ? -11.43 -17.266 -2.924 1 92 17 GLU B CA 1
ATOM 953 C C . GLU B 1 17 ? -11.172 -17.031 -1.438 1 92 17 GLU B C 1
ATOM 955 O O . GLU B 1 17 ? -12.109 -16.969 -0.641 1 92 17 GLU B O 1
ATOM 960 N N . LEU B 1 18 ? -9.938 -16.859 -1.099 1 90.94 18 LEU B N 1
ATOM 961 C CA . LEU B 1 18 ? -9.586 -16.594 0.295 1 90.94 18 LEU B CA 1
ATOM 962 C C . LEU B 1 18 ? -10.047 -15.203 0.716 1 90.94 18 LEU B C 1
ATOM 964 O O . LEU B 1 18 ? -10.508 -15.016 1.844 1 90.94 18 LEU B O 1
ATOM 968 N N . LEU B 1 19 ? -9.844 -14.273 -0.21 1 88.62 19 LEU B N 1
ATOM 969 C CA . LEU B 1 19 ? -10.289 -12.914 0.062 1 88.62 19 LEU B CA 1
ATOM 970 C C . LEU B 1 19 ? -11.781 -12.875 0.365 1 88.62 19 LEU B C 1
ATOM 972 O O . LEU B 1 19 ? -12.219 -12.164 1.272 1 88.62 19 LEU B O 1
ATOM 976 N N . TYR B 1 20 ? -12.539 -13.625 -0.337 1 83.88 20 TYR B N 1
ATOM 977 C CA . TYR B 1 20 ? -13.992 -13.672 -0.192 1 83.88 20 TYR B CA 1
ATOM 978 C C . TYR B 1 20 ? -14.391 -14.336 1.122 1 83.88 20 TYR B C 1
ATOM 980 O O . TYR B 1 20 ? -15.422 -14 1.704 1 83.88 20 TYR B O 1
ATOM 988 N N . THR B 1 21 ? -13.609 -15.281 1.525 1 81.94 21 THR B N 1
ATOM 989 C CA . THR B 1 21 ? -13.953 -16.031 2.734 1 81.94 21 THR B CA 1
ATOM 990 C C . THR B 1 21 ? -13.555 -15.242 3.98 1 81.94 21 THR B C 1
ATOM 992 O O . THR B 1 21 ? -14 -15.555 5.086 1 81.94 21 THR B O 1
ATOM 995 N N . THR B 1 22 ? -12.656 -14.359 3.775 1 72.69 22 THR B N 1
ATOM 996 C CA . THR B 1 22 ? -12.25 -13.531 4.906 1 72.69 22 THR B CA 1
ATOM 997 C C . THR B 1 22 ? -13.102 -12.266 4.988 1 72.69 22 THR B C 1
ATOM 999 O O . THR B 1 22 ? -12.758 -11.32 5.699 1 72.69 22 THR B O 1
ATOM 1002 N N . GLU B 1 23 ? -14.406 -12.336 4.43 1 55.78 23 GLU B N 1
ATOM 1003 C CA . GLU B 1 23 ? -15.391 -11.289 4.148 1 55.78 23 GLU B CA 1
ATOM 1004 C C . GLU B 1 23 ? -15.273 -10.141 5.141 1 55.78 23 GLU B C 1
ATOM 1006 O O . GLU B 1 23 ? -15.359 -8.969 4.754 1 55.78 23 GLU B O 1
ATOM 1011 N N . ASP B 1 24 ? -15.562 -10.531 6.355 1 54.47 24 ASP B N 1
ATOM 1012 C CA . ASP B 1 24 ? -16.062 -9.492 7.25 1 54.47 24 ASP B CA 1
ATOM 1013 C C . ASP B 1 24 ? -15.148 -8.266 7.227 1 54.47 24 ASP B C 1
ATOM 1015 O O . ASP B 1 24 ? -15.578 -7.16 7.555 1 54.47 24 ASP B O 1
ATOM 1019 N N . SER B 1 25 ? -13.992 -8.312 6.547 1 57.12 25 SER B N 1
ATOM 1020 C CA . SER B 1 25 ? -13.391 -7.051 6.961 1 57.12 25 SER B CA 1
ATOM 1021 C C . SER B 1 25 ? -12.508 -6.473 5.863 1 57.12 25 SER B C 1
ATOM 1023 O O . SER B 1 25 ? -11.383 -6.039 6.125 1 57.12 25 SER B O 1
ATOM 1025 N N . VAL B 1 26 ? -13.016 -6.73 4.543 1 58.59 26 VAL B N 1
ATOM 1026 C CA . VAL B 1 26 ? -12.203 -6.133 3.49 1 58.59 26 VAL B CA 1
ATOM 1027 C C . VAL B 1 26 ? -11.984 -4.652 3.787 1 58.59 26 VAL B C 1
ATOM 1029 O O . VAL B 1 26 ? -10.898 -4.117 3.545 1 58.59 26 VAL B O 1
ATOM 1032 N N . LEU B 1 27 ? -12.938 -4.145 4.316 1 66.5 27 LEU B N 1
ATOM 1033 C CA . LEU B 1 27 ? -12.773 -2.748 4.699 1 66.5 27 LEU B CA 1
ATOM 1034 C C . LEU B 1 27 ? -11.781 -2.615 5.852 1 66.5 27 LEU B C 1
ATOM 1036 O O . LEU B 1 27 ? -11.086 -1.604 5.965 1 66.5 27 LEU B O 1
ATOM 1040 N N . GLU B 1 28 ? -11.734 -3.707 6.508 1 76.19 28 GLU B N 1
ATOM 1041 C CA . GLU B 1 28 ? -10.867 -3.678 7.68 1 76.19 28 GLU B CA 1
ATOM 1042 C C . GLU B 1 28 ? -9.406 -3.9 7.293 1 76.19 28 GLU B C 1
ATOM 1044 O O . GLU B 1 28 ? -8.5 -3.453 7.996 1 76.19 28 GLU B O 1
ATOM 1049 N N . TYR B 1 29 ? -9.289 -4.461 6.141 1 83.31 29 TYR B N 1
ATOM 1050 C CA . TYR B 1 29 ? -7.918 -4.77 5.754 1 83.31 29 TYR B CA 1
ATOM 1051 C C . TYR B 1 29 ? -7.629 -4.293 4.336 1 83.31 29 TYR B C 1
ATOM 1053 O O . TYR B 1 29 ? -7.422 -5.105 3.43 1 83.31 29 TYR B O 1
ATOM 1061 N N . PRO B 1 30 ? -7.543 -3.113 4.211 1 89.5 30 PRO B N 1
ATOM 1062 C CA . PRO B 1 30 ? -7.277 -2.555 2.881 1 89.5 30 PRO B CA 1
ATOM 1063 C C . PRO B 1 30 ? -6.004 -3.111 2.25 1 89.5 30 PRO B C 1
ATOM 1065 O O . PRO B 1 30 ? -5.875 -3.125 1.022 1 89.5 30 PRO B O 1
ATOM 1068 N N . GLU B 1 31 ? -5.109 -3.676 3.115 1 92.44 31 GLU B N 1
ATOM 1069 C CA . GLU B 1 31 ? -3.896 -4.297 2.588 1 92.44 31 GLU B CA 1
ATOM 1070 C C . GLU B 1 31 ? -4.234 -5.469 1.67 1 92.44 31 GLU B C 1
ATOM 1072 O O . GLU B 1 31 ? -3.58 -5.668 0.644 1 92.44 31 GLU B O 1
ATOM 1077 N N . TYR B 1 32 ? -5.254 -6.156 2.051 1 90.69 32 TYR B N 1
ATOM 1078 C CA . TYR B 1 32 ? -5.637 -7.332 1.277 1 90.69 32 TYR B CA 1
ATOM 1079 C C . TYR B 1 32 ? -6.176 -6.934 -0.091 1 90.69 32 TYR B C 1
ATOM 1081 O O . TYR B 1 32 ? -5.84 -7.555 -1.103 1 90.69 32 TYR B O 1
ATOM 1089 N N . LEU B 1 33 ? -6.945 -5.906 -0.069 1 90.06 33 LEU B N 1
ATOM 1090 C CA . LEU B 1 33 ? -7.562 -5.453 -1.311 1 90.06 33 LEU B CA 1
ATOM 1091 C C . LEU B 1 33 ? -6.523 -4.836 -2.24 1 90.06 33 LEU B C 1
ATOM 1093 O O . LEU B 1 33 ? -6.562 -5.055 -3.453 1 90.06 33 LEU B O 1
ATOM 1097 N N . LEU B 1 34 ? -5.695 -4.109 -1.634 1 94.06 34 LEU B N 1
ATOM 1098 C CA . LEU B 1 34 ? -4.66 -3.486 -2.451 1 94.06 34 LEU B CA 1
ATOM 1099 C C . LEU B 1 34 ? -3.758 -4.543 -3.082 1 94.06 34 LEU B C 1
ATOM 1101 O O . LEU B 1 34 ? -3.438 -4.461 -4.27 1 94.06 34 LEU B O 1
ATOM 1105 N N . LEU B 1 35 ? -3.385 -5.477 -2.24 1 95.5 35 LEU B N 1
ATOM 1106 C CA . LEU B 1 35 ? -2.545 -6.543 -2.775 1 95.5 35 LEU B CA 1
ATOM 1107 C C . LEU B 1 35 ? -3.246 -7.266 -3.922 1 95.5 35 LEU B C 1
ATOM 1109 O O . LEU B 1 35 ? -2.65 -7.488 -4.98 1 95.5 35 LEU B O 1
ATOM 1113 N N . TYR B 1 36 ? -4.484 -7.57 -3.758 1 93.38 36 TYR B N 1
ATOM 1114 C CA . TYR B 1 36 ? -5.234 -8.25 -4.805 1 93.38 36 TYR B CA 1
ATOM 1115 C C . TYR B 1 36 ? -5.266 -7.422 -6.086 1 93.38 36 TYR B C 1
ATOM 1117 O O . TYR B 1 36 ? -5.078 -7.953 -7.184 1 93.38 36 TYR B O 1
ATOM 1125 N N . LYS B 1 37 ? -5.516 -6.203 -5.949 1 93.94 37 LYS B N 1
ATOM 1126 C CA . LYS B 1 37 ? -5.551 -5.305 -7.098 1 93.94 37 LYS B CA 1
ATOM 1127 C C . LYS B 1 37 ? -4.238 -5.352 -7.871 1 93.94 37 LYS B C 1
ATOM 1129 O O . LYS B 1 37 ? -4.238 -5.445 -9.102 1 93.94 37 LYS B O 1
ATOM 1134 N N . TYR B 1 38 ? -3.084 -5.281 -7.184 1 97.19 38 TYR B N 1
ATOM 1135 C CA . TYR B 1 38 ? -1.782 -5.254 -7.84 1 97.19 38 TYR B CA 1
ATOM 1136 C C . TYR B 1 38 ? -1.438 -6.617 -8.422 1 97.19 38 TYR B C 1
ATOM 1138 O O . TYR B 1 38 ? -0.802 -6.707 -9.477 1 97.19 38 TYR B O 1
ATOM 1146 N N . LEU B 1 39 ? -1.889 -7.656 -7.777 1 97.5 39 LEU B N 1
ATOM 1147 C CA . LEU B 1 39 ? -1.701 -8.984 -8.344 1 97.5 39 LEU B CA 1
ATOM 1148 C C . LEU B 1 39 ? -2.482 -9.133 -9.648 1 97.5 39 LEU B C 1
ATOM 1150 O O . LEU B 1 39 ? -1.979 -9.703 -10.617 1 97.5 39 LEU B O 1
ATOM 1154 N N . GLN B 1 40 ? -3.668 -8.633 -9.633 1 96.69 40 GLN B N 1
ATOM 115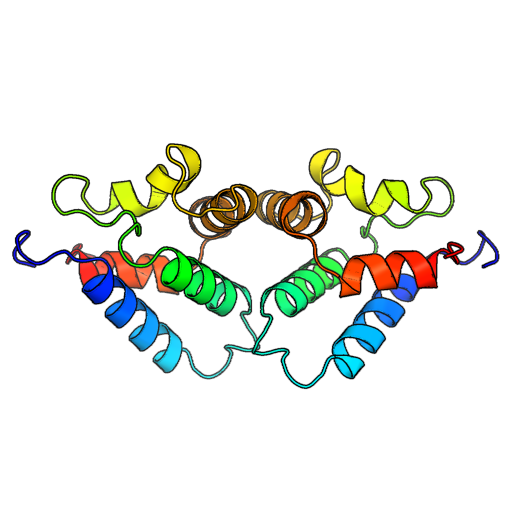5 C CA . GLN B 1 40 ? -4.484 -8.664 -10.844 1 96.69 40 GLN B CA 1
ATOM 1156 C C . GLN B 1 40 ? -3.844 -7.848 -11.961 1 96.69 40 GLN B C 1
ATOM 1158 O O . GLN B 1 40 ? -3.861 -8.25 -13.125 1 96.69 40 GLN B O 1
ATOM 1163 N N . GLU B 1 41 ? -3.311 -6.738 -11.625 1 96.88 41 GLU B N 1
ATOM 1164 C CA . GLU B 1 41 ? -2.645 -5.887 -12.609 1 96.88 41 GLU B CA 1
ATOM 1165 C C . GLU B 1 41 ? -1.456 -6.598 -13.242 1 96.88 41 GLU B C 1
ATOM 1167 O O . GLU B 1 41 ? -1.161 -6.395 -14.422 1 96.88 41 GLU B O 1
ATOM 1172 N N . ALA B 1 42 ? -0.743 -7.383 -12.43 1 97.5 42 ALA B N 1
ATOM 1173 C CA . ALA B 1 42 ? 0.391 -8.133 -12.961 1 97.5 42 ALA B CA 1
ATOM 1174 C C . ALA B 1 42 ? -0.06 -9.125 -14.031 1 97.5 42 ALA B C 1
ATOM 1176 O O . ALA B 1 42 ? 0.654 -9.359 -15.008 1 97.5 42 ALA B O 1
ATOM 1177 N N . GLY B 1 43 ? -1.268 -9.75 -13.773 1 95.12 43 GLY B N 1
ATOM 1178 C CA . GLY B 1 43 ? -1.824 -10.664 -14.758 1 95.12 43 GLY B CA 1
ATOM 1179 C C . GLY B 1 43 ? -0.895 -11.812 -15.102 1 95.12 43 GLY B C 1
ATOM 1180 O O . GLY B 1 43 ? -0.449 -12.539 -14.211 1 95.12 43 GLY B O 1
ATOM 1181 N N . GLU B 1 44 ? -0.491 -11.883 -16.391 1 94.31 44 GLU B N 1
ATOM 1182 C CA . GLU B 1 44 ? 0.349 -12.984 -16.875 1 94.31 44 GLU B CA 1
ATOM 1183 C C . GLU B 1 44 ? 1.79 -12.812 -16.391 1 94.31 44 GLU B C 1
ATOM 1185 O O . GLU B 1 44 ? 2.578 -13.766 -16.438 1 94.31 44 GLU B O 1
ATOM 1190 N N . ASN B 1 45 ? 2.117 -11.602 -15.914 1 96.25 45 ASN B N 1
ATOM 1191 C CA . ASN B 1 45 ? 3.473 -11.328 -15.453 1 96.25 45 ASN B CA 1
ATOM 1192 C C . ASN B 1 45 ? 3.645 -11.711 -13.984 1 96.25 45 ASN B C 1
ATOM 1194 O O . ASN B 1 45 ? 4.746 -11.609 -13.438 1 96.25 45 ASN B O 1
ATOM 1198 N N . LEU B 1 46 ? 2.502 -12.133 -13.359 1 97.44 46 LEU B N 1
ATOM 1199 C CA . LEU B 1 46 ? 2.621 -12.562 -11.969 1 97.44 46 LEU B CA 1
ATOM 1200 C C . LEU B 1 46 ? 3.693 -13.641 -11.828 1 97.44 46 LEU B C 1
ATOM 1202 O O . LEU B 1 46 ? 3.711 -14.609 -12.586 1 97.44 46 LEU B O 1
ATOM 1206 N N . PRO B 1 47 ? 4.613 -13.43 -10.914 1 96.19 47 PRO B N 1
ATOM 1207 C CA . PRO B 1 47 ? 5.781 -14.312 -10.844 1 96.19 47 PRO B CA 1
ATOM 1208 C C . PRO B 1 47 ? 5.484 -15.633 -10.133 1 96.19 47 PRO B C 1
ATOM 1210 O O . PRO B 1 47 ? 6.09 -15.938 -9.102 1 96.19 47 PRO B O 1
ATOM 1213 N N . VAL B 1 48 ? 4.66 -16.312 -10.688 1 94.38 48 VAL B N 1
ATOM 1214 C CA . VAL B 1 48 ? 4.348 -17.672 -10.242 1 94.38 48 VAL B CA 1
ATOM 1215 C C . VAL B 1 48 ? 4.832 -18.672 -11.273 1 94.38 48 VAL B C 1
ATOM 1217 O O . VAL B 1 48 ? 4.598 -18.516 -12.477 1 94.38 48 VAL B O 1
ATOM 1220 N N . SER B 1 49 ? 5.695 -19.469 -10.883 1 86.94 49 SER B N 1
ATOM 1221 C CA . SER B 1 49 ? 6.23 -20.484 -11.781 1 86.94 49 SER B CA 1
ATOM 1222 C C . SER B 1 49 ? 6.574 -21.766 -11.039 1 86.94 49 SER B C 1
ATOM 1224 O O . SER B 1 49 ? 6.957 -21.719 -9.867 1 86.94 49 SER B O 1
ATOM 1226 N N . ALA B 1 50 ? 6.402 -22.797 -11.844 1 82.56 50 ALA B N 1
ATOM 1227 C CA . ALA B 1 50 ? 6.777 -24.094 -11.289 1 82.56 50 ALA B CA 1
ATOM 1228 C C . ALA B 1 50 ? 8.281 -24.172 -11.047 1 82.56 50 ALA B C 1
ATOM 1230 O O . ALA B 1 50 ? 8.727 -24.75 -10.047 1 82.56 50 ALA B O 1
ATOM 1231 N N . GLU B 1 51 ? 9.031 -23.656 -11.898 1 84.62 51 GLU B N 1
ATOM 1232 C CA . GLU B 1 51 ? 10.492 -23.719 -11.828 1 84.62 51 GLU B CA 1
ATOM 1233 C C . GLU B 1 51 ? 11.008 -22.906 -10.641 1 84.62 51 GLU B C 1
ATOM 1235 O O . GLU B 1 51 ? 11.93 -23.328 -9.938 1 84.62 51 GLU B O 1
ATOM 1240 N N . GLY B 1 52 ? 10.438 -21.766 -10.43 1 84.06 52 GLY B N 1
ATOM 1241 C CA . GLY B 1 52 ? 10.891 -20.906 -9.352 1 84.06 52 GLY B CA 1
ATOM 1242 C C . GLY B 1 52 ? 10.367 -21.328 -7.988 1 84.06 52 GLY B C 1
ATOM 1243 O O . GLY B 1 52 ? 10.93 -20.938 -6.961 1 84.06 52 GLY B O 1
ATOM 1244 N N . GLY B 1 53 ? 9.227 -22.062 -8.008 1 86.81 53 GLY B N 1
ATOM 1245 C CA . GLY B 1 53 ? 8.633 -22.547 -6.77 1 86.81 53 GLY B CA 1
ATOM 1246 C C . GLY B 1 53 ? 8 -21.438 -5.949 1 86.81 53 GLY B C 1
ATOM 1247 O O . GLY B 1 53 ? 7.859 -20.297 -6.426 1 86.81 53 GLY B O 1
ATOM 1248 N N . PRO B 1 54 ? 7.617 -21.766 -4.691 1 90.31 54 PRO B N 1
ATOM 1249 C CA . PRO B 1 54 ? 6.887 -20.844 -3.828 1 90.31 54 PRO B CA 1
ATOM 1250 C C . PRO B 1 54 ? 7.734 -19.641 -3.396 1 90.31 54 PRO B C 1
ATOM 1252 O O . PRO B 1 54 ? 7.195 -18.578 -3.092 1 90.31 54 PRO B O 1
ATOM 1255 N N . ASN B 1 55 ? 9.039 -19.797 -3.396 1 93.19 55 ASN B N 1
ATOM 1256 C CA . ASN B 1 55 ? 9.891 -18.703 -2.941 1 93.19 55 ASN B CA 1
ATOM 1257 C C . ASN B 1 55 ? 9.977 -17.578 -3.982 1 93.19 55 ASN B C 1
ATOM 1259 O O . ASN B 1 55 ? 10.234 -16.422 -3.641 1 93.19 55 ASN B O 1
ATOM 1263 N N . TRP B 1 56 ? 9.766 -17.922 -5.18 1 95 56 TRP B N 1
ATOM 1264 C CA . TRP B 1 56 ? 9.906 -16.969 -6.27 1 95 56 TRP B CA 1
ATOM 1265 C C . TRP B 1 56 ? 8.859 -15.867 -6.156 1 95 56 TRP B C 1
ATOM 1267 O O . TRP B 1 56 ? 9.164 -14.688 -6.391 1 95 56 TRP B O 1
ATOM 1277 N N . ILE B 1 57 ? 7.664 -16.188 -5.781 1 96.19 57 ILE B N 1
ATOM 1278 C CA . ILE B 1 57 ? 6.586 -15.211 -5.75 1 96.19 57 ILE B CA 1
ATOM 1279 C C . ILE B 1 57 ? 6.879 -14.156 -4.684 1 96.19 57 ILE B C 1
ATOM 1281 O O . ILE B 1 57 ? 6.363 -13.039 -4.75 1 96.19 57 ILE B O 1
ATOM 1285 N N . TYR B 1 58 ? 7.719 -14.43 -3.732 1 96.44 58 TYR B N 1
ATOM 1286 C CA . TYR B 1 58 ? 8.078 -13.469 -2.697 1 96.44 58 TYR B CA 1
ATOM 1287 C C . TYR B 1 58 ? 9.25 -12.602 -3.143 1 96.44 58 TYR B C 1
ATOM 1289 O O . TYR B 1 58 ? 9.25 -11.391 -2.91 1 96.44 58 TYR B O 1
ATOM 1297 N N . SER B 1 59 ? 10.172 -13.18 -3.84 1 96 59 SER B N 1
ATOM 1298 C CA . SER B 1 59 ? 11.445 -12.5 -4.055 1 96 59 SER B CA 1
ATOM 1299 C C . SER B 1 59 ? 11.445 -11.719 -5.367 1 96 59 SER B C 1
ATOM 1301 O O . SER B 1 59 ? 12.195 -10.758 -5.527 1 96 59 SER B O 1
ATOM 1303 N N . ALA B 1 60 ? 10.656 -12.062 -6.289 1 97.06 60 ALA B N 1
ATOM 1304 C CA . ALA B 1 60 ? 10.703 -11.555 -7.656 1 97.06 60 ALA B CA 1
ATOM 1305 C C . ALA B 1 60 ? 10.391 -10.062 -7.691 1 97.06 60 ALA B C 1
ATOM 1307 O O . ALA B 1 60 ? 10.906 -9.328 -8.547 1 97.06 60 ALA B O 1
ATOM 1308 N N . TRP B 1 61 ? 9.625 -9.578 -6.789 1 97.19 61 TRP B N 1
ATOM 1309 C CA . TRP B 1 61 ? 9.094 -8.211 -6.82 1 97.19 61 TRP B CA 1
ATOM 1310 C C . TRP B 1 61 ? 10.219 -7.195 -6.645 1 97.19 61 TRP B C 1
ATOM 1312 O O . TRP B 1 61 ? 10.055 -6.02 -6.984 1 97.19 61 TRP B O 1
ATOM 1322 N N . ARG B 1 62 ? 11.234 -7.547 -6.066 1 95.38 62 ARG B N 1
ATOM 1323 C CA . ARG B 1 62 ? 12.367 -6.648 -5.887 1 95.38 62 ARG B CA 1
ATOM 1324 C C . ARG B 1 62 ? 13.453 -6.918 -6.926 1 95.38 62 ARG B C 1
ATOM 1326 O O . ARG B 1 62 ? 14.43 -6.176 -7.012 1 95.38 62 ARG B O 1
ATOM 1333 N N . LYS B 1 63 ? 13.312 -7.883 -7.75 1 93.81 63 LYS B N 1
ATOM 1334 C CA . LYS B 1 63 ? 14.398 -8.336 -8.617 1 93.81 63 LYS B CA 1
ATOM 1335 C C . LYS B 1 63 ? 14.102 -8.023 -10.078 1 93.81 63 LYS B C 1
ATOM 1337 O O . LYS B 1 63 ? 15.023 -7.828 -10.875 1 93.81 63 LYS B O 1
ATOM 1342 N N . VAL B 1 64 ? 12.781 -8.047 -10.398 1 92.62 64 VAL B N 1
ATOM 1343 C CA . VAL B 1 64 ? 12.406 -7.805 -11.789 1 92.62 64 VAL B CA 1
ATOM 1344 C C . VAL B 1 64 ? 11.234 -6.824 -11.844 1 92.62 64 VAL B C 1
ATOM 1346 O O . VAL B 1 64 ? 10.508 -6.652 -10.867 1 92.62 64 VAL B O 1
ATOM 1349 N N . ASP B 1 65 ? 11.102 -6.199 -12.969 1 95.62 65 ASP B N 1
ATOM 1350 C CA . ASP B 1 65 ? 9.977 -5.297 -13.188 1 95.62 65 ASP B CA 1
ATOM 1351 C C . ASP B 1 65 ? 8.711 -6.07 -13.547 1 95.62 65 ASP B C 1
ATOM 1353 O O . ASP B 1 65 ? 8.523 -6.473 -14.695 1 95.62 65 ASP B O 1
ATOM 1357 N N . ILE B 1 66 ? 7.863 -6.211 -12.633 1 97.5 66 ILE B N 1
ATOM 1358 C CA . ILE B 1 66 ? 6.637 -6.98 -12.836 1 97.5 66 ILE B CA 1
ATOM 1359 C C . ILE B 1 66 ? 5.512 -6.047 -13.281 1 97.5 66 ILE B C 1
ATOM 1361 O O . ILE B 1 66 ? 4.797 -6.34 -14.234 1 97.5 66 ILE B O 1
ATOM 1365 N N . LEU B 1 67 ? 5.352 -4.98 -12.547 1 98 67 LEU B N 1
ATOM 1366 C CA . LEU B 1 67 ? 4.34 -3.982 -12.875 1 98 67 LEU B CA 1
ATOM 1367 C C . LEU B 1 67 ? 4.961 -2.797 -13.602 1 98 67 LEU B C 1
ATOM 1369 O O . LEU B 1 67 ? 6.152 -2.52 -13.445 1 98 67 LEU B O 1
ATOM 1373 N N . PRO B 1 68 ? 4.176 -2.131 -14.461 1 95.31 68 PRO B N 1
ATOM 1374 C CA . PRO B 1 68 ? 4.703 -0.968 -15.18 1 95.31 68 PRO B CA 1
ATOM 1375 C C . PRO B 1 68 ? 5.223 0.119 -14.242 1 95.31 68 PRO B C 1
ATOM 1377 O O . PRO B 1 68 ? 6.176 0.826 -14.586 1 95.31 68 PRO B O 1
ATOM 1380 N N . ASP B 1 69 ? 4.629 0.264 -13.109 1 95.38 69 ASP B N 1
ATOM 1381 C CA . ASP B 1 69 ? 5.059 1.212 -12.086 1 95.38 69 ASP B CA 1
ATOM 1382 C C . ASP B 1 69 ? 5.895 0.52 -11.016 1 95.38 69 ASP B C 1
ATOM 1384 O O . ASP B 1 69 ? 5.371 -0.269 -10.227 1 95.38 69 ASP B O 1
ATOM 1388 N N . PRO B 1 70 ? 7.137 0.901 -10.922 1 95.44 70 PRO B N 1
ATOM 1389 C CA . PRO B 1 70 ? 8.016 0.221 -9.969 1 95.44 70 PRO B CA 1
ATOM 1390 C C . PRO B 1 70 ?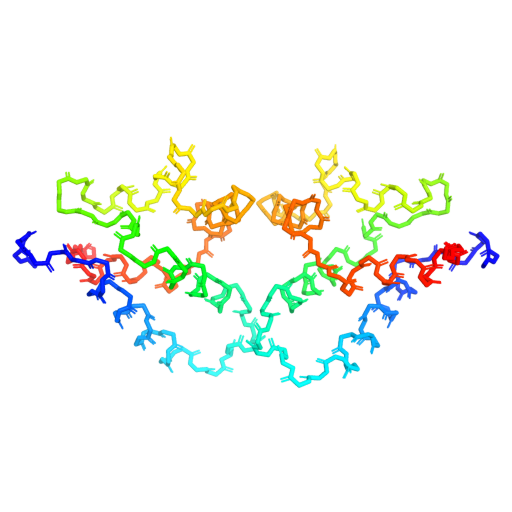 7.629 0.486 -8.516 1 95.44 70 PRO B C 1
ATOM 1392 O O . PRO B 1 70 ? 7.941 -0.315 -7.633 1 95.44 70 PRO B O 1
ATOM 1395 N N . GLY B 1 71 ? 7.012 1.608 -8.258 1 96.5 71 GLY B N 1
ATOM 1396 C CA . GLY B 1 71 ? 6.5 1.863 -6.922 1 96.5 71 GLY B CA 1
ATOM 1397 C C . GLY B 1 71 ? 5.523 0.807 -6.445 1 96.5 71 GLY B C 1
ATOM 1398 O O . GLY B 1 71 ? 5.516 0.446 -5.266 1 96.5 71 GLY B O 1
ATOM 1399 N N . LYS B 1 72 ? 4.75 0.353 -7.344 1 97.69 72 LYS B N 1
ATOM 1400 C CA . LYS B 1 72 ? 3.785 -0.686 -6.996 1 97.69 72 LYS B CA 1
ATOM 1401 C C . LYS B 1 72 ? 4.488 -2.002 -6.672 1 97.69 72 LYS B C 1
ATOM 1403 O O . LYS B 1 72 ? 4.062 -2.734 -5.777 1 97.69 72 LYS B O 1
ATOM 1408 N N . ASP B 1 73 ? 5.551 -2.307 -7.414 1 98.25 73 ASP B N 1
ATOM 1409 C CA . ASP B 1 73 ? 6.344 -3.488 -7.09 1 98.25 73 ASP B CA 1
ATOM 1410 C C . ASP B 1 73 ? 6.867 -3.426 -5.656 1 98.25 73 ASP B C 1
ATOM 1412 O O . ASP B 1 73 ? 6.84 -4.426 -4.934 1 98.25 73 ASP B O 1
ATOM 1416 N N . MET B 1 74 ? 7.305 -2.289 -5.352 1 97.25 74 MET B N 1
ATOM 1417 C CA . MET B 1 74 ? 7.871 -2.113 -4.016 1 97.25 74 MET B CA 1
ATOM 1418 C C . MET B 1 74 ? 6.789 -2.238 -2.947 1 97.25 74 MET B C 1
ATOM 1420 O O . MET B 1 74 ? 7.031 -2.789 -1.873 1 97.25 74 MET B O 1
ATOM 1424 N N . VAL B 1 75 ? 5.629 -1.732 -3.209 1 98 75 VAL B N 1
ATOM 1425 C CA . VAL B 1 75 ? 4.52 -1.869 -2.273 1 98 75 VAL B CA 1
ATOM 1426 C C . VAL B 1 75 ? 4.191 -3.348 -2.07 1 98 75 VAL B C 1
ATOM 1428 O O . VAL B 1 75 ? 4.066 -3.811 -0.936 1 98 75 VAL B O 1
ATOM 1431 N N . VAL B 1 76 ? 4.086 -4.055 -3.141 1 98.31 76 VAL B N 1
ATOM 1432 C CA . VAL B 1 76 ? 3.787 -5.477 -3.039 1 98.31 76 VAL B CA 1
ATOM 1433 C C . VAL B 1 76 ? 4.879 -6.18 -2.232 1 98.31 76 VAL B C 1
ATOM 1435 O O . VAL B 1 76 ? 4.582 -6.969 -1.332 1 98.31 76 VAL B O 1
ATOM 1438 N N . TRP B 1 77 ? 6.102 -5.863 -2.52 1 97.94 77 TRP B N 1
ATOM 1439 C CA . TRP B 1 77 ? 7.23 -6.453 -1.809 1 97.94 77 TRP B CA 1
ATOM 1440 C C . TRP B 1 77 ? 7.121 -6.203 -0.308 1 97.94 77 TRP B C 1
ATOM 1442 O O . TRP B 1 77 ? 7.289 -7.121 0.496 1 97.94 77 TRP B O 1
ATOM 1452 N N . GLN B 1 78 ? 6.816 -5.012 0.081 1 97.56 78 GLN B N 1
ATOM 1453 C CA . GLN B 1 78 ? 6.711 -4.684 1.499 1 97.56 78 GLN B CA 1
ATOM 1454 C C . GLN B 1 78 ? 5.543 -5.418 2.146 1 97.56 78 GLN B C 1
ATOM 1456 O O . GLN B 1 78 ? 5.66 -5.914 3.27 1 97.56 78 GLN B O 1
ATOM 1461 N N . LEU B 1 79 ? 4.43 -5.441 1.454 1 97.5 79 LEU B N 1
ATOM 1462 C CA . LEU B 1 79 ? 3.242 -6.086 2.004 1 97.5 79 LEU B CA 1
ATOM 1463 C C . LEU B 1 79 ? 3.5 -7.566 2.271 1 97.5 79 LEU B C 1
ATOM 1465 O O . LEU B 1 79 ? 3.148 -8.078 3.336 1 97.5 79 LEU B O 1
ATOM 1469 N N . ILE B 1 80 ? 4.207 -8.195 1.391 1 97.25 80 ILE B N 1
ATOM 1470 C CA . ILE B 1 80 ? 4.234 -9.648 1.512 1 97.25 80 ILE B CA 1
ATOM 1471 C C . ILE B 1 80 ? 5.48 -10.086 2.279 1 97.25 80 ILE B C 1
ATOM 1473 O O . ILE B 1 80 ? 5.508 -11.164 2.875 1 97.25 80 ILE B O 1
ATOM 1477 N N . ASN B 1 81 ? 6.547 -9.258 2.338 1 96.12 81 ASN B N 1
ATOM 1478 C CA . ASN B 1 81 ? 7.785 -9.695 2.965 1 96.12 81 ASN B CA 1
ATOM 1479 C C . ASN B 1 81 ? 7.996 -9.039 4.324 1 96.12 81 ASN B C 1
ATOM 1481 O O . ASN B 1 81 ? 8.664 -9.594 5.195 1 96.12 81 ASN B O 1
ATOM 1485 N N . ASN B 1 82 ? 7.457 -7.922 4.527 1 94.12 82 ASN B N 1
ATOM 1486 C CA . ASN B 1 82 ? 7.75 -7.195 5.758 1 94.12 82 ASN B CA 1
ATOM 1487 C C . ASN B 1 82 ? 6.5 -7.008 6.613 1 94.12 82 ASN B C 1
ATOM 1489 O O . ASN B 1 82 ? 6.508 -7.305 7.809 1 94.12 82 ASN B O 1
ATOM 1493 N N . ILE B 1 83 ? 5.434 -6.523 6.082 1 93.88 83 ILE B N 1
ATOM 1494 C CA . ILE B 1 83 ? 4.195 -6.312 6.824 1 93.88 83 ILE B CA 1
ATOM 1495 C C . ILE B 1 83 ? 3.5 -7.652 7.059 1 93.88 83 ILE B C 1
ATOM 1497 O O . ILE B 1 83 ? 3 -7.914 8.156 1 93.88 83 ILE B O 1
ATOM 1501 N N . GLY B 1 84 ? 3.584 -8.438 6.121 1 91.69 84 GLY B N 1
ATOM 1502 C CA . GLY B 1 84 ? 2.971 -9.75 6.246 1 91.69 84 GLY B CA 1
ATOM 1503 C C . GLY B 1 84 ? 1.473 -9.734 6.012 1 91.69 84 GLY B C 1
ATOM 1504 O O . GLY B 1 84 ? 0.727 -9.109 6.77 1 91.69 84 GLY B O 1
ATOM 1505 N N . ILE B 1 85 ? 1.054 -10.422 4.992 1 92.12 85 ILE B N 1
ATOM 1506 C CA . ILE B 1 85 ? -0.353 -10.562 4.633 1 92.12 85 ILE B CA 1
ATOM 1507 C C . ILE B 1 85 ? -0.779 -12.023 4.766 1 92.12 85 ILE B C 1
ATOM 1509 O O . ILE B 1 85 ? -0.519 -12.836 3.877 1 92.12 85 ILE B O 1
ATOM 1513 N N . PRO B 1 86 ? -1.448 -12.359 5.801 1 91.5 86 PRO B N 1
ATOM 1514 C CA . PRO B 1 86 ? -1.699 -13.766 6.117 1 91.5 86 PRO B CA 1
ATOM 1515 C C . PRO B 1 86 ? -2.424 -14.5 4.996 1 91.5 86 PRO B C 1
ATOM 1517 O O . PRO B 1 86 ? -2.098 -15.656 4.699 1 91.5 86 PRO B O 1
ATOM 1520 N N . ILE B 1 87 ? -3.365 -13.844 4.391 1 91.81 87 ILE B N 1
ATOM 1521 C CA . ILE B 1 87 ? -4.121 -14.555 3.365 1 91.81 87 ILE B CA 1
ATOM 1522 C C . ILE B 1 87 ? -3.223 -14.836 2.164 1 91.81 87 ILE B C 1
ATOM 1524 O O . ILE B 1 87 ? -3.455 -15.789 1.417 1 91.81 87 ILE B O 1
ATOM 1528 N N . PHE B 1 88 ? -2.219 -14.039 1.929 1 95.12 88 PHE B N 1
ATOM 1529 C CA . PHE B 1 88 ? -1.281 -14.289 0.839 1 95.12 88 PHE B CA 1
ATOM 1530 C C . PHE B 1 88 ? -0.442 -15.531 1.123 1 95.12 88 PHE B C 1
ATOM 1532 O O . PHE B 1 88 ? -0.274 -16.391 0.251 1 95.12 88 PHE B O 1
ATOM 1539 N N . ASP B 1 89 ? 0.059 -15.617 2.35 1 94.69 89 ASP B N 1
ATOM 1540 C CA . ASP B 1 89 ? 0.83 -16.781 2.754 1 94.69 89 ASP B CA 1
ATOM 1541 C C . ASP B 1 89 ? -0.003 -18.062 2.637 1 94.69 89 ASP B C 1
ATOM 1543 O O . ASP B 1 89 ? 0.496 -19.094 2.193 1 94.69 89 ASP B O 1
ATOM 1547 N N . GLU B 1 90 ? -1.212 -17.906 3.018 1 94.5 90 GLU B N 1
ATOM 1548 C CA . GLU B 1 90 ? -2.105 -19.062 2.926 1 94.5 90 GLU B CA 1
ATOM 1549 C C . GLU B 1 90 ? -2.355 -19.453 1.472 1 94.5 90 GLU B C 1
ATOM 1551 O O . GLU B 1 90 ? -2.379 -20.641 1.138 1 94.5 90 GLU B O 1
ATOM 1556 N N . ALA B 1 91 ? -2.547 -18.453 0.61 1 95.06 91 ALA B N 1
ATOM 1557 C CA . ALA B 1 91 ? -2.74 -18.719 -0.813 1 95.06 91 ALA B CA 1
ATOM 1558 C C . ALA B 1 91 ? -1.533 -19.438 -1.405 1 95.06 91 ALA B C 1
ATOM 1560 O O . ALA B 1 91 ? -1.688 -20.391 -2.182 1 95.06 91 ALA B O 1
ATOM 1561 N N . VAL B 1 92 ? -0.347 -19 -1.043 1 95.62 92 VAL B N 1
ATOM 1562 C CA . VAL B 1 92 ? 0.876 -19.625 -1.543 1 95.62 92 VAL B CA 1
ATOM 1563 C C . VAL B 1 92 ? 0.956 -21.062 -1.068 1 95.62 92 VAL B C 1
ATOM 1565 O O . VAL B 1 92 ? 1.251 -21.969 -1.855 1 95.62 92 VAL B O 1
ATOM 1568 N N . LYS B 1 93 ? 0.646 -21.266 0.145 1 94.44 93 LYS B N 1
ATOM 1569 C CA . LYS B 1 93 ? 0.673 -22.609 0.71 1 94.44 93 LYS B CA 1
ATOM 1570 C C . LYS B 1 93 ? -0.304 -23.531 -0.014 1 94.44 93 LYS B C 1
ATOM 1572 O O . LYS B 1 93 ? 0.05 -24.656 -0.384 1 94.44 93 LYS B O 1
ATOM 1577 N N . ILE B 1 94 ? -1.507 -23.078 -0.173 1 93.69 94 ILE B N 1
ATOM 1578 C CA . ILE B 1 94 ? -2.553 -23.875 -0.813 1 93.69 94 ILE B CA 1
ATOM 1579 C C . ILE B 1 94 ? -2.17 -24.156 -2.264 1 93.69 94 ILE B C 1
ATOM 1581 O O . ILE B 1 94 ? -2.244 -25.297 -2.721 1 93.69 94 ILE B O 1
ATOM 1585 N N . TYR B 1 95 ? -1.74 -23.078 -2.963 1 94.31 95 TYR B N 1
ATOM 1586 C CA . TYR B 1 95 ? -1.531 -23.203 -4.402 1 94.31 95 TYR B CA 1
ATOM 1587 C C . TYR B 1 95 ? -0.345 -24.109 -4.707 1 94.31 95 TYR B C 1
ATOM 1589 O O . TYR B 1 95 ? -0.375 -24.875 -5.672 1 94.31 95 TYR B O 1
ATOM 1597 N N . PHE B 1 96 ? 0.686 -24.047 -3.877 1 92.38 96 PHE B N 1
ATOM 1598 C CA . PHE B 1 96 ? 1.887 -24.844 -4.113 1 92.38 96 PHE B CA 1
ATOM 1599 C C . PHE B 1 96 ? 1.867 -26.125 -3.277 1 92.38 96 PHE B C 1
ATOM 1601 O O . PHE B 1 96 ? 2.865 -26.844 -3.215 1 92.38 96 PHE B O 1
ATOM 1608 N N . GLU B 1 97 ? 0.777 -26.359 -2.602 1 88.44 97 GLU B N 1
ATOM 1609 C CA . GLU B 1 97 ? 0.551 -27.578 -1.83 1 88.44 97 GLU B CA 1
ATOM 1610 C C . GLU B 1 97 ? 1.669 -27.812 -0.816 1 88.44 97 GLU B C 1
ATOM 1612 O O . GLU B 1 97 ? 2.24 -28.891 -0.748 1 88.44 97 GLU B O 1
ATOM 1617 N N . LEU B 1 98 ? 1.941 -26.688 -0.227 1 82 98 LEU B N 1
ATOM 1618 C CA . LEU B 1 98 ? 2.975 -26.766 0.8 1 82 98 LEU B CA 1
ATOM 1619 C C . LEU B 1 98 ? 2.416 -27.375 2.084 1 82 98 LEU B C 1
ATOM 1621 O O . LEU B 1 98 ? 1.26 -27.125 2.438 1 82 98 LEU B O 1
ATOM 1625 N N . ASP B 1 99 ? 3.109 -28.375 2.469 1 72.19 99 ASP B N 1
ATOM 1626 C CA . ASP B 1 99 ? 2.705 -29.031 3.711 1 72.19 99 ASP B CA 1
ATOM 1627 C C . ASP B 1 99 ? 2.754 -28.047 4.883 1 72.19 99 ASP B C 1
ATOM 1629 O O . ASP B 1 99 ? 3.553 -27.109 4.883 1 72.19 99 ASP B O 1
ATOM 1633 N N . ASP B 1 100 ? 1.739 -28.281 5.797 1 61.12 100 ASP B N 1
ATOM 1634 C CA . ASP B 1 100 ? 1.8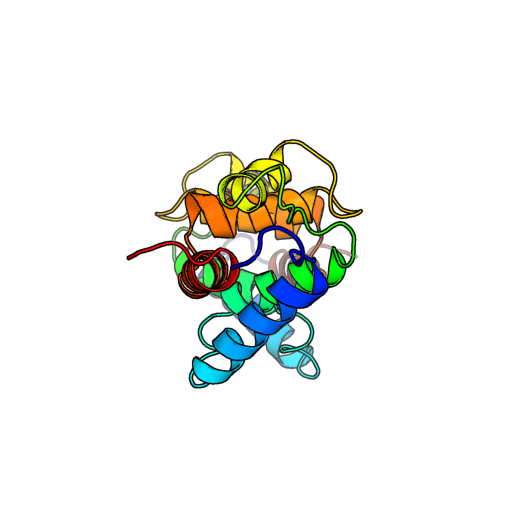16 -27.5 7.027 1 61.12 100 ASP B CA 1
ATOM 1635 C C . ASP B 1 100 ? 3.086 -27.828 7.809 1 61.12 100 ASP B C 1
ATOM 1637 O O . ASP B 1 100 ? 3.576 -28.969 7.758 1 61.12 100 ASP B O 1
#

Solvent-accessible surface area (backbone atoms only — not comparable to full-atom values): 11161 Å² total; per-residue (Å²): 103,72,63,85,71,57,39,34,67,57,49,52,50,49,39,50,54,50,55,60,72,57,46,92,31,56,84,73,33,26,66,59,53,37,47,49,52,53,51,57,70,26,38,87,53,34,60,53,38,53,88,58,35,80,63,30,57,63,53,41,39,81,72,48,87,57,42,96,50,61,39,56,25,48,37,51,35,26,42,63,73,60,61,56,43,69,66,55,58,49,31,52,30,62,66,60,50,50,77,131,101,74,63,86,71,57,40,3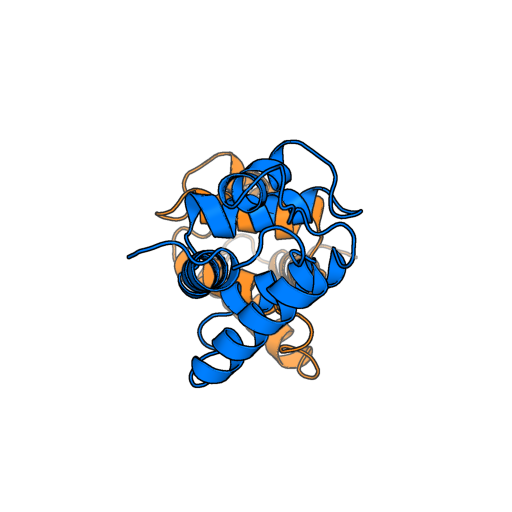5,68,56,49,50,50,49,38,50,54,50,55,60,72,55,47,91,31,55,85,74,34,27,64,59,53,37,48,50,53,54,50,57,68,25,38,86,52,33,59,53,37,54,88,58,35,80,63,30,57,64,54,40,40,80,74,49,85,56,42,97,50,62,38,56,26,48,36,51,34,27,40,62,71,61,62,53,43,68,66,57,56,49,31,51,32,61,65,60,51,50,77,132

Foldseek 3Di:
DPLVPKFLVLLLVLLVVLCVVVPPPCVVCVLSVLLSVVSVQLPRLQQIHSVCALVRNQPVLVPDCRHPDNVSSVSNNCDPPPVNDPSSVVSSCVSRVPDD/DPLVPKFLVLLLVLLVVLCVVVPPPCVVCVLSVLLSVVSVQLPRLQQIHSVVALVRNQPVLVPDCRHPDNVSSVSNNCDPPPVNDPSSVVSSCVSRVPDD

pLDDT: mean 89.07, std 12.39, range [41.97, 98.31]

Secondary structure (DSSP, 8-state):
--GGG--HHHHHHHHHHHHHHTGGGTTT-HHHHHHHHHHHHHGGGS---TTTHHHHHHHGGGTS--SSSHHHHHHHHHIIIII--HHHHHHHHHHTT---/--GGG--HHHHHHHHHHHHHHTGGGTTT-HHHHHHHHHHHHHGGGS---TTTHHHHHHHGGGTS--SSSHHHHHHHHHIIIII--HHHHHHHHHHTT---

Organism: NCBI:txid2852023

Sequence (200 aa):
MKTENITPAGFLKVYRELLYTTEDSVLEYPEYLLLYKYLQEAGENLPVSAEGGPNWIYSAWRKVDILPDPGKDMVVWQLINNIGIPIFDEAVKIYFELDDMKTENITPAGFLKVYRELLYTTEDSVLEYPEYLLLYKYLQEAGENLPVSAEGGPNWIYSAWRKVDILPDPGKDMVVWQLINNIGIPIFDEAVKIYFELDD

InterPro domains:
  IPR055662 Protein of unknown function DUF7238 [PF23885] (25-81)

Radius of gyration: 18.51 Å; Cα contacts (8 Å, |Δi|>4): 234; chains: 2; bounding box: 32×62×34 Å